Protein AF-A0A1M5I7L8-F1 (afdb_monomer)

Solvent-accessible surface area (backbone atoms only — not comparable to full-atom values): 16379 Å² total; per-residue (Å²): 142,83,85,84,86,87,84,86,88,85,85,89,81,86,86,79,92,72,77,83,74,77,82,72,80,80,75,79,79,76,80,83,78,83,59,79,32,44,84,83,71,79,85,61,96,48,80,89,34,32,67,76,68,81,85,65,82,40,83,74,26,47,65,65,76,80,72,78,76,73,78,80,78,82,56,80,33,44,82,85,72,80,87,63,92,49,84,88,32,34,63,76,69,82,86,64,85,41,82,77,23,48,56,74,78,80,75,78,79,72,79,81,76,74,45,63,69,45,76,48,78,42,52,46,89,76,30,59,68,60,66,29,38,37,38,37,84,39,71,81,50,23,53,67,48,65,73,46,30,50,77,46,39,32,40,30,28,72,78,51,101,88,43,69,48,77,44,63,45,67,36,68,46,75,95,76,48,38,25,36,41,72,50,79,37,66,79,7,41,39,32,43,40,29,26,26,80,85,60,86,39,67,66,71,44,77,80,83,70,67,48,35,41,36,39,37,36,33,35,48,66,50,73,62,57,80,60,50,61,64,59,50,51,51,49,39,46,72,74,71,38,53,91,86,40,65,77,70,43,39,91,81,60,77,86,124

Secondary structure (DSSP, 8-state):
--PPPP------------PPPPPPPPPPPPPPPPPTT-TTSS-S--GGG-TT-SS--STTTT----PPPPPPPPPTT-SSSSSS--GGG-TT-SS--STTTTSPPPPPPPP-----EEEEEEEGGGSEE-SSEEEEEEEEEEHHHHHHEEEEEEEEEEEETTEEEEEEESEEEGGGTEEEEEEE-TEEEEEEEEE-TTSS-S-----S---EEEEEEEEHHHHHTT--HHHHHHHHHHTT--TT-HHHHGGGT---

Nearest PDB structures (foldseek):
  4ofq-assembly2_B  TM=2.567E-01  e=1.197E+00  Streptococcus pyogenes MGAS6180
  5lbc-assembly1_A  TM=2.575E-01  e=1.348E+00  Homo sapiens
  5lbb-assembly1_A-3  TM=2.583E-01  e=3.493E+00  Homo sapiens
  5l9b-assembly1_A  TM=1.672E-01  e=2.303E+00  Homo sapiens
  3hr6-assembly1_A  TM=2.058E-01  e=4.991E+00  Corynebacterium diphtheriae

Foldseek 3Di:
DDDDDDDDDDDDDDDDDDDDDPDDDDDDPDDDDAALLPPVRPNDDDCVSCCVNPPDNHPVSNPPDDPPDPPDDQALLNPPRPNDDDPVSPCVNPPDNHPVSNDDDDPPDPPPLPLVKDKDKFFQVQWPDDFFKTKDAAQVPADVLVVFWDKWKKWWDDPDPVDIDIDTPQDDDLVLQKGWHWDADNRRIIMIGIAGPVRPGRRPGDDHDTTIMMIMIGGVVSVVCVCCVVVVVVVCVVVVQDPVPVVSCCVVPVPD

pLDDT: mean 76.86, std 17.29, range [37.19, 97.56]

Sequence (256 aa):
MRIHWTWFLGILLISCSGEDGALGPQGEPGENGYHCWDLNLNGINDQSEDVNEDGTWNGLDCLGQDGLNGANGINCWDLDGDWFNDEDEDINSDGQWNALDCQGKDGENGEDGNANVQKIVLDFDDAYYNENTALFLAPELYLEVMQTHVLIFTLENVQNVNYSTFLAVPGGLSEIDRKYDVLLFSDGGVHIIVSNFDGTNSNPGWTGTWEFLHVTLIKISALNDKNGLPAIKASLKKSGIDVHDFDALAPYFDDE

Mean predicted aligned error: 21.14 Å

Radius of gyration: 45.16 Å; Cα contacts (8 Å, |Δi|>4): 319; chains: 1; bounding box: 68×102×116 Å

Structure (mmCIF, N/CA/C/O backbone):
data_AF-A0A1M5I7L8-F1
#
_entry.id   AF-A0A1M5I7L8-F1
#
loop_
_atom_site.group_PDB
_atom_site.id
_atom_site.type_symbol
_atom_site.label_atom_id
_atom_site.label_alt_id
_atom_site.label_comp_id
_atom_site.label_asym_id
_atom_site.label_entity_id
_atom_site.label_seq_id
_atom_site.pdbx_PDB_ins_code
_atom_site.Cartn_x
_atom_site.Cartn_y
_atom_site.Cartn_z
_atom_site.occupancy
_atom_site.B_iso_or_equiv
_atom_site.auth_seq_id
_atom_site.auth_comp_id
_atom_site.auth_asym_id
_atom_site.auth_atom_id
_atom_site.pdbx_PDB_model_num
ATOM 1 N N . MET A 1 1 ? 35.275 74.023 27.009 1.00 41.91 1 MET A N 1
ATOM 2 C CA . MET A 1 1 ? 35.003 74.281 28.439 1.00 41.91 1 MET A CA 1
ATOM 3 C C . MET A 1 1 ? 34.226 75.588 28.546 1.00 41.91 1 MET A C 1
ATOM 5 O O . MET A 1 1 ? 34.808 76.650 28.370 1.00 41.91 1 MET A O 1
ATOM 9 N N . ARG A 1 2 ? 32.899 75.518 28.690 1.00 38.06 2 ARG A N 1
ATOM 10 C CA . ARG A 1 2 ? 32.019 76.674 28.920 1.00 38.06 2 ARG A CA 1
ATOM 11 C C . ARG A 1 2 ? 30.908 76.246 29.874 1.00 38.06 2 ARG A C 1
ATOM 13 O O . ARG A 1 2 ? 30.372 75.152 29.748 1.00 38.06 2 ARG A O 1
ATOM 20 N N . ILE A 1 3 ? 30.696 77.103 30.861 1.00 39.78 3 ILE A N 1
ATOM 21 C CA . ILE A 1 3 ? 30.055 76.875 32.155 1.00 39.78 3 ILE A CA 1
ATOM 22 C C . ILE A 1 3 ? 28.582 77.282 32.036 1.00 39.78 3 ILE A C 1
ATOM 24 O O . ILE A 1 3 ? 28.304 78.351 31.496 1.00 39.78 3 ILE A O 1
ATOM 28 N N . HIS A 1 4 ? 27.656 76.462 32.537 1.00 39.00 4 HIS A N 1
ATOM 29 C CA . HIS A 1 4 ? 26.250 76.839 32.701 1.00 39.00 4 HIS A CA 1
ATOM 30 C C . HIS A 1 4 ? 25.998 77.240 34.159 1.00 39.00 4 HIS A C 1
ATOM 32 O O . HIS A 1 4 ? 26.290 76.476 35.076 1.00 39.00 4 HIS A O 1
ATOM 38 N N . TRP A 1 5 ? 25.479 78.452 34.355 1.00 41.62 5 TRP A N 1
ATOM 39 C CA . TRP A 1 5 ? 24.991 78.960 35.636 1.00 41.62 5 TRP A CA 1
ATOM 40 C C . TRP A 1 5 ? 23.546 78.513 35.870 1.00 41.62 5 TRP A C 1
ATOM 42 O O . TRP A 1 5 ? 22.659 78.779 35.061 1.00 41.62 5 TRP A O 1
ATOM 52 N N . THR A 1 6 ? 23.327 77.855 37.002 1.00 43.44 6 THR A N 1
ATOM 53 C CA . THR A 1 6 ? 22.030 77.549 37.611 1.00 43.44 6 THR A CA 1
ATOM 54 C C . THR A 1 6 ? 21.478 78.749 38.376 1.00 43.44 6 THR A C 1
ATOM 56 O O . THR A 1 6 ? 22.202 79.363 39.156 1.00 43.44 6 THR A O 1
ATOM 59 N N . TRP A 1 7 ? 20.175 78.997 38.241 1.00 39.16 7 TRP A N 1
ATOM 60 C CA . TRP A 1 7 ? 19.370 79.736 39.215 1.00 39.16 7 TRP A CA 1
ATOM 61 C C . TRP A 1 7 ? 18.128 78.901 39.548 1.00 39.16 7 TRP A C 1
ATOM 63 O O . TRP A 1 7 ? 17.295 78.654 38.682 1.00 39.16 7 TRP A O 1
ATOM 73 N N . PHE A 1 8 ? 18.032 78.460 40.802 1.00 44.16 8 PHE A N 1
ATOM 74 C CA . PHE A 1 8 ? 16.823 77.925 41.433 1.00 44.16 8 PHE A CA 1
ATOM 75 C C . PHE A 1 8 ? 16.331 78.980 42.431 1.00 44.16 8 PHE A C 1
ATOM 77 O O . PHE A 1 8 ? 17.131 79.498 43.211 1.00 44.16 8 PHE A O 1
ATOM 84 N N . LEU A 1 9 ? 15.035 79.300 42.415 1.00 39.59 9 LEU A N 1
ATOM 85 C CA . LEU A 1 9 ? 14.402 80.200 43.381 1.00 39.59 9 LEU A CA 1
ATOM 86 C C . LEU A 1 9 ? 12.983 79.711 43.722 1.00 39.59 9 LEU A C 1
ATOM 88 O O . LEU A 1 9 ? 12.209 79.425 42.813 1.00 39.59 9 LEU A O 1
ATOM 92 N N . GLY A 1 10 ? 12.655 79.683 45.021 1.00 42.50 10 GLY A N 1
ATOM 93 C CA . GLY A 1 10 ? 11.295 79.531 45.572 1.00 42.50 10 GLY A CA 1
ATOM 94 C C . GLY A 1 10 ? 11.220 78.514 46.722 1.00 42.50 10 GLY A C 1
ATOM 95 O O . GLY A 1 10 ? 10.932 77.353 46.472 1.00 42.50 10 GLY A O 1
ATOM 96 N N . ILE A 1 11 ? 11.719 78.836 47.927 1.00 48.75 11 ILE A N 1
ATOM 97 C CA . ILE A 1 11 ? 10.981 79.380 49.105 1.00 48.75 11 ILE A CA 1
ATOM 98 C C . ILE A 1 11 ? 9.990 78.354 49.697 1.00 48.75 11 ILE A C 1
ATOM 100 O O . ILE A 1 11 ? 8.917 78.139 49.151 1.00 48.75 11 ILE A O 1
ATOM 104 N N . LEU A 1 12 ? 10.422 77.539 50.669 1.00 45.22 12 LEU A N 1
ATOM 105 C CA . LEU A 1 12 ? 10.328 77.698 52.142 1.00 45.22 12 LEU A CA 1
ATOM 106 C C . LEU A 1 12 ? 8.894 77.814 52.705 1.00 45.22 12 LEU A C 1
ATOM 108 O O . LEU A 1 12 ? 8.316 78.897 52.750 1.00 45.22 12 LEU A O 1
ATOM 112 N N . LEU A 1 13 ? 8.383 76.693 53.228 1.00 44.28 13 LEU A N 1
ATOM 113 C CA . LEU A 1 13 ? 7.247 76.627 54.150 1.00 44.28 13 LEU A CA 1
ATOM 114 C C . LEU A 1 13 ? 7.768 76.321 55.560 1.00 44.28 13 LEU A C 1
ATOM 116 O O . LEU A 1 13 ? 8.606 75.442 55.754 1.00 44.28 13 LEU A O 1
ATOM 120 N N . ILE A 1 14 ? 7.304 77.119 56.517 1.00 56.94 14 ILE A N 1
ATOM 121 C CA . ILE A 1 14 ? 7.747 77.158 57.910 1.00 56.94 14 ILE A CA 1
ATOM 122 C C . ILE A 1 14 ? 7.215 75.947 58.684 1.00 56.94 14 ILE A C 1
ATOM 124 O O . ILE A 1 14 ? 6.042 75.593 58.597 1.00 56.94 14 ILE A O 1
ATOM 128 N N . SER A 1 15 ? 8.131 75.353 59.448 1.00 41.00 15 SER A N 1
ATOM 129 C CA . SER A 1 15 ? 7.952 74.222 60.353 1.00 41.00 15 SER A CA 1
ATOM 130 C C . SER A 1 15 ? 7.058 74.584 61.544 1.00 41.00 15 SER A C 1
ATOM 132 O O . SER A 1 15 ? 7.355 75.530 62.275 1.00 41.00 15 SER A O 1
ATOM 134 N N . CYS A 1 16 ? 5.990 73.809 61.746 1.00 47.38 16 CYS A N 1
ATOM 135 C CA . CYS A 1 16 ? 5.274 73.716 63.014 1.00 47.38 16 CYS A CA 1
ATOM 136 C C . 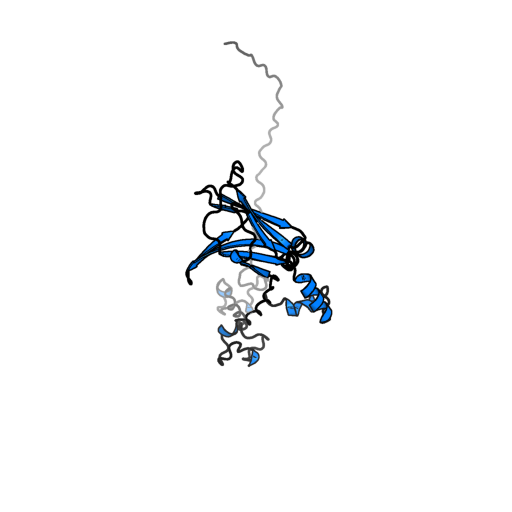CYS A 1 16 ? 5.734 72.419 63.691 1.00 47.38 16 CYS A C 1
ATOM 138 O O . CYS A 1 16 ? 5.529 71.331 63.160 1.00 47.38 16 CYS A O 1
ATOM 140 N N . SER A 1 17 ? 6.397 72.555 64.834 1.00 53.81 17 SER A N 1
ATOM 141 C CA . SER A 1 17 ? 6.838 71.470 65.710 1.00 53.81 17 SER A CA 1
ATOM 142 C C . SER A 1 17 ? 5.652 70.637 66.206 1.00 53.81 17 SER A C 1
ATOM 144 O O . SER A 1 17 ? 4.799 71.164 66.920 1.00 53.81 17 SER A O 1
ATOM 146 N N . GLY A 1 18 ? 5.622 69.351 65.861 1.00 49.25 18 GLY A N 1
ATOM 147 C CA . GLY A 1 18 ? 4.829 68.337 66.551 1.00 49.25 18 GLY A CA 1
ATOM 148 C C . GLY A 1 18 ? 5.787 67.379 67.245 1.00 49.25 18 GLY A C 1
ATOM 149 O O . GLY A 1 18 ? 6.642 66.797 66.585 1.00 49.25 18 GLY A O 1
ATOM 150 N N . GLU A 1 19 ? 5.695 67.283 68.566 1.00 54.81 19 GLU A N 1
ATOM 151 C CA . GLU A 1 19 ? 6.341 66.226 69.346 1.00 54.81 19 GLU A CA 1
ATOM 152 C C . GLU A 1 19 ? 5.854 64.862 68.824 1.00 54.81 19 GLU A C 1
ATOM 154 O O . GLU A 1 19 ? 4.677 64.735 68.469 1.00 54.81 19 GLU A O 1
ATOM 159 N N . ASP A 1 20 ? 6.735 63.858 68.740 1.00 59.66 20 ASP A N 1
ATOM 160 C CA . ASP A 1 20 ? 6.325 62.500 68.375 1.00 59.66 20 ASP A CA 1
ATOM 161 C C . ASP A 1 20 ? 5.199 62.057 69.323 1.00 59.66 20 ASP A C 1
ATOM 163 O O . ASP A 1 20 ? 5.335 62.128 70.548 1.00 59.66 20 ASP A O 1
ATOM 167 N N . GLY A 1 21 ? 4.057 61.656 68.756 1.00 57.22 21 GLY A N 1
ATOM 168 C CA . GLY A 1 21 ? 2.903 61.218 69.536 1.00 57.22 21 GLY A CA 1
ATOM 169 C C . GLY A 1 21 ? 3.291 60.087 70.490 1.00 57.22 21 GLY A C 1
ATOM 170 O O . GLY A 1 21 ? 4.068 59.204 70.125 1.00 57.22 21 GLY A O 1
ATOM 171 N N . ALA A 1 22 ? 2.759 60.118 71.715 1.00 63.06 22 ALA A N 1
ATOM 172 C CA . ALA A 1 22 ? 3.010 59.081 72.710 1.00 63.06 22 ALA A CA 1
ATOM 173 C C . ALA A 1 22 ? 2.763 57.680 72.121 1.00 63.06 22 ALA A C 1
ATOM 175 O O . ALA A 1 22 ? 1.788 57.470 71.393 1.00 63.06 22 ALA A O 1
ATOM 176 N N . LEU A 1 23 ? 3.643 56.727 72.448 1.00 57.09 23 LEU A N 1
ATOM 177 C CA . LEU A 1 23 ? 3.469 55.320 72.091 1.00 57.09 23 LEU A CA 1
ATOM 178 C C . LEU A 1 23 ? 2.069 54.870 72.546 1.00 57.09 23 LEU A C 1
ATOM 180 O O . LEU A 1 23 ? 1.693 55.107 73.696 1.00 57.09 23 LEU A O 1
ATOM 184 N N . GLY A 1 24 ? 1.291 54.266 71.642 1.00 64.44 24 GLY A N 1
ATOM 185 C CA . GLY A 1 24 ? -0.049 53.774 71.969 1.00 64.44 24 GLY A CA 1
ATOM 186 C C . GLY A 1 24 ? -0.017 52.771 73.133 1.00 64.44 24 GLY A C 1
ATOM 187 O O . GLY A 1 24 ? 1.025 52.152 73.371 1.00 64.44 24 GLY A O 1
ATOM 188 N N . PRO A 1 25 ? -1.129 52.602 73.874 1.00 65.12 25 PRO A N 1
ATOM 189 C CA . PRO A 1 25 ? -1.196 51.604 74.935 1.00 65.12 25 PRO A CA 1
ATOM 190 C C . PRO A 1 25 ? -0.853 50.218 74.376 1.00 65.12 25 PRO A C 1
ATOM 192 O O . PRO A 1 25 ? -1.219 49.882 73.248 1.00 65.12 25 PRO A O 1
ATOM 195 N N . GLN A 1 26 ? -0.134 49.422 75.169 1.00 66.19 26 GLN A N 1
ATOM 196 C CA . GLN A 1 26 ? 0.098 48.014 74.866 1.00 66.19 26 GLN A CA 1
ATOM 197 C C . GLN A 1 26 ? -1.258 47.320 74.670 1.00 66.19 26 GLN A C 1
ATOM 199 O O . GLN A 1 26 ? -2.174 47.547 75.459 1.00 66.19 26 GLN A O 1
ATOM 204 N N . GLY A 1 27 ? -1.392 46.520 73.606 1.00 58.59 27 GLY A N 1
ATOM 205 C CA . GLY A 1 27 ? -2.619 45.766 73.347 1.00 58.59 27 GLY A CA 1
ATOM 206 C C . GLY A 1 27 ? -2.963 44.831 74.509 1.00 58.59 27 GLY A C 1
ATOM 207 O O . GLY A 1 27 ? -2.064 44.379 75.221 1.00 58.59 27 GLY A O 1
ATOM 208 N N . GLU A 1 28 ? -4.257 44.557 74.689 1.00 60.81 28 GLU A N 1
ATOM 209 C CA . GLU A 1 28 ? -4.738 43.584 75.675 1.00 60.81 28 GLU A CA 1
ATOM 210 C C . GLU A 1 28 ? -4.001 42.239 75.498 1.00 60.81 28 GLU A C 1
ATOM 212 O O . GLU A 1 28 ? -3.752 41.828 74.356 1.00 60.81 28 GLU A O 1
ATOM 217 N N . PRO A 1 29 ? -3.621 41.547 76.590 1.00 60.31 29 PRO A N 1
ATOM 218 C CA . PRO A 1 29 ? -3.116 40.181 76.504 1.00 60.31 29 PRO A CA 1
ATOM 219 C C . PRO A 1 29 ? -4.095 39.303 75.712 1.00 60.31 29 PRO A C 1
ATOM 221 O O . PRO A 1 29 ? -5.306 39.426 75.880 1.00 60.31 29 PRO A O 1
ATOM 224 N N . GLY A 1 30 ? -3.579 38.424 74.847 1.00 52.31 30 GLY A N 1
ATOM 225 C CA . GLY A 1 30 ? -4.425 37.459 74.139 1.00 52.31 30 GLY A CA 1
ATOM 226 C C . GLY A 1 30 ? -5.189 36.566 75.122 1.00 52.31 30 GLY A C 1
ATOM 227 O O . GLY A 1 30 ? -4.686 36.287 76.212 1.00 52.31 30 GLY A O 1
ATOM 228 N N . GLU A 1 31 ? -6.394 36.130 74.747 1.00 60.59 31 GLU A N 1
ATOM 229 C CA . GLU A 1 31 ? -7.162 35.172 75.550 1.00 60.59 31 GLU A CA 1
ATOM 230 C C . GLU A 1 31 ? -6.338 33.895 75.794 1.00 60.59 31 GLU A C 1
ATOM 232 O O . GLU A 1 31 ? -5.581 33.453 74.923 1.00 60.59 31 GLU A O 1
ATOM 237 N N . ASN A 1 32 ? -6.451 33.320 76.997 1.00 63.03 32 ASN A N 1
ATOM 238 C CA . ASN A 1 32 ? -5.783 32.062 77.332 1.00 63.03 32 ASN A CA 1
ATOM 239 C C . ASN A 1 32 ? -6.213 30.982 76.325 1.00 63.03 32 ASN A C 1
ATOM 241 O O . ASN A 1 32 ? -7.404 30.804 76.086 1.00 63.03 32 ASN A O 1
ATOM 245 N N . GLY A 1 33 ? -5.252 30.272 75.729 1.00 61.06 33 GLY A N 1
ATOM 246 C CA . GLY A 1 33 ? -5.557 29.169 74.817 1.00 61.06 33 GLY A CA 1
ATOM 247 C C . GLY A 1 33 ? -6.289 28.029 75.531 1.00 61.06 33 GLY A C 1
ATOM 248 O O . GLY A 1 33 ? -6.029 27.772 76.705 1.00 61.06 33 GLY A O 1
ATOM 249 N N . TYR A 1 34 ? -7.184 27.346 74.815 1.00 73.88 34 TYR A N 1
ATOM 250 C CA . TYR A 1 34 ? -7.882 26.162 75.319 1.00 73.88 34 TYR A CA 1
ATOM 251 C C . TYR A 1 34 ? -6.897 25.019 75.594 1.00 73.88 34 TYR A C 1
ATOM 253 O O . TYR A 1 34 ? -5.921 24.828 74.858 1.00 73.88 34 TYR A O 1
ATOM 261 N N . HIS A 1 35 ? -7.144 24.261 76.660 1.00 78.19 35 HIS A N 1
ATOM 262 C CA . HIS A 1 35 ? -6.360 23.074 76.975 1.00 78.19 35 HIS A CA 1
ATOM 263 C C . HIS A 1 35 ? -6.744 21.925 76.032 1.00 78.19 35 HIS A C 1
ATOM 265 O O . HIS A 1 35 ? -7.905 21.778 75.677 1.00 78.19 35 HIS A O 1
ATOM 271 N N . CYS A 1 36 ? -5.786 21.094 75.610 1.00 76.44 36 CYS A N 1
ATOM 272 C CA . CYS A 1 36 ? -6.060 20.037 74.625 1.00 76.44 36 CYS A CA 1
ATOM 273 C C . CYS A 1 36 ? -6.957 18.899 75.142 1.00 76.44 36 CYS A C 1
ATOM 275 O O . CYS A 1 36 ? -7.486 18.143 74.334 1.00 76.44 36 CYS A O 1
ATOM 277 N N . TRP A 1 37 ? -7.115 18.786 76.460 1.00 80.50 37 TRP A N 1
ATOM 278 C CA . TRP A 1 37 ? -8.008 17.831 77.108 1.00 80.50 37 TRP A CA 1
ATOM 279 C C . TRP A 1 37 ? -9.452 18.343 77.205 1.00 80.50 37 TRP A C 1
ATOM 281 O O . TRP A 1 37 ? -10.356 17.544 77.406 1.00 80.50 37 TRP A O 1
ATOM 291 N N . ASP A 1 38 ? -9.680 19.650 77.032 1.00 80.69 38 ASP A N 1
ATOM 292 C CA . ASP A 1 38 ? -10.998 20.291 77.131 1.00 80.69 38 ASP A CA 1
ATOM 293 C C . ASP A 1 38 ? -11.776 20.062 75.826 1.00 80.69 38 ASP A C 1
ATOM 295 O O . ASP A 1 38 ? -11.849 20.922 74.941 1.00 80.69 38 ASP A O 1
ATOM 299 N N . LEU A 1 39 ? -12.287 18.841 75.661 1.00 75.81 39 LEU A N 1
ATOM 300 C CA . LEU A 1 39 ? -12.925 18.374 74.427 1.00 75.81 39 LEU A CA 1
ATOM 301 C C . LEU A 1 39 ? -14.225 19.123 74.129 1.00 75.81 39 LEU A C 1
ATOM 303 O O . LEU A 1 39 ? -14.644 19.198 72.970 1.00 75.81 39 LEU A O 1
ATOM 307 N N . ASN A 1 40 ? -14.870 19.661 75.163 1.00 79.69 40 AS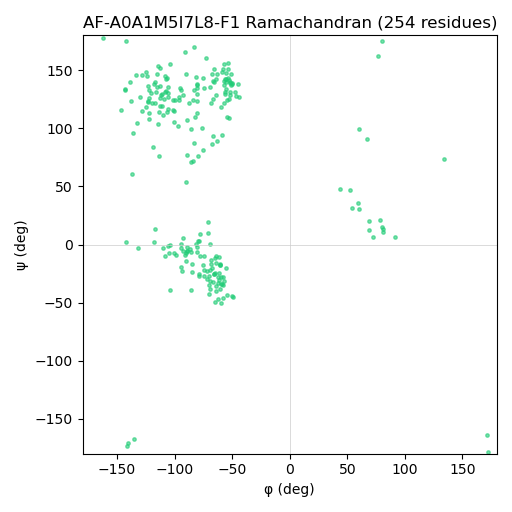N A N 1
ATOM 308 C CA . ASN A 1 40 ? -16.130 20.383 75.043 1.00 79.69 40 ASN A CA 1
ATOM 309 C C . ASN A 1 40 ? -15.991 21.919 75.156 1.00 79.69 40 ASN A C 1
ATOM 311 O O . ASN A 1 40 ? -16.979 22.633 74.958 1.00 79.69 40 ASN A O 1
ATOM 315 N N . LEU A 1 41 ? -14.764 22.418 75.348 1.00 80.94 41 LEU A N 1
ATOM 316 C CA . LEU A 1 41 ? -14.369 23.832 75.377 1.00 80.94 41 LEU A CA 1
ATOM 317 C C . LEU A 1 41 ? -15.061 24.652 76.478 1.00 80.94 41 LEU A C 1
ATOM 319 O O . LEU A 1 41 ? -15.317 25.849 76.298 1.00 80.94 41 LEU A O 1
ATOM 323 N N . ASN A 1 42 ? -15.398 24.028 77.608 1.00 84.38 42 ASN A N 1
ATOM 324 C CA . ASN A 1 42 ? -16.034 24.713 78.736 1.00 84.38 42 ASN A CA 1
ATOM 325 C C . ASN A 1 42 ? -15.026 25.269 79.758 1.00 84.38 42 ASN A C 1
ATO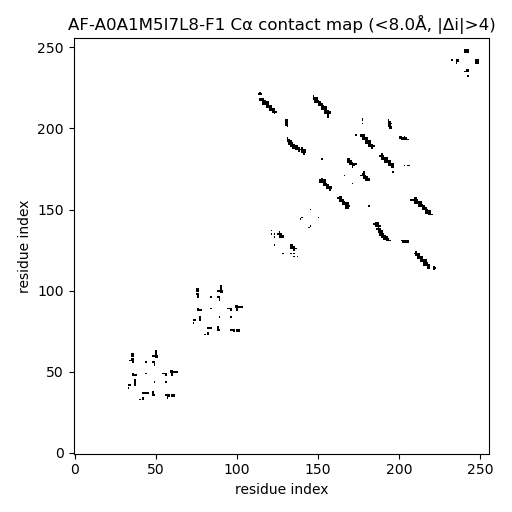M 327 O O . ASN A 1 42 ? -15.425 26.033 80.643 1.00 84.38 42 ASN A O 1
ATOM 331 N N . GLY A 1 43 ? -13.740 24.925 79.634 1.00 83.00 43 GLY A N 1
ATOM 332 C CA . GLY A 1 43 ? -12.665 25.346 80.528 1.00 83.00 43 GLY A CA 1
ATOM 333 C C . GLY A 1 43 ? -12.731 24.744 81.935 1.00 83.00 43 GLY A C 1
ATOM 334 O O . GLY A 1 43 ? -12.169 25.327 82.867 1.00 83.00 43 GLY A O 1
ATOM 335 N N . ILE A 1 44 ? -13.440 23.630 82.123 1.00 86.00 44 ILE A N 1
ATOM 336 C CA . ILE A 1 44 ? -13.646 22.938 83.399 1.00 86.00 44 ILE A CA 1
ATOM 337 C C . ILE A 1 44 ? -13.047 21.540 83.303 1.00 86.00 44 ILE A C 1
ATOM 339 O O . ILE A 1 44 ? -13.244 20.835 82.331 1.00 86.00 44 ILE A O 1
ATOM 343 N N . ASN A 1 45 ? -12.366 21.117 84.364 1.00 86.75 45 ASN A N 1
ATOM 344 C CA . ASN A 1 45 ? -11.861 19.757 84.507 1.00 86.75 45 ASN A CA 1
ATOM 345 C C . ASN A 1 45 ? -13.021 18.751 84.664 1.00 86.75 45 ASN A C 1
ATOM 347 O O . ASN A 1 45 ? -13.426 18.435 85.790 1.00 86.75 45 ASN A O 1
ATOM 351 N N . ASP A 1 46 ? -13.572 18.270 83.551 1.00 84.56 46 ASP A N 1
ATOM 352 C CA . ASP A 1 46 ? -14.646 17.279 83.540 1.00 84.56 46 ASP A CA 1
ATOM 353 C C . ASP A 1 46 ? -14.099 15.863 83.738 1.00 84.56 46 ASP A C 1
ATOM 355 O O . ASP A 1 46 ? -13.120 15.456 83.123 1.00 84.56 46 ASP A O 1
ATOM 359 N N . GLN A 1 47 ? -14.761 15.046 84.560 1.00 85.31 47 GLN A N 1
ATOM 360 C CA . GLN A 1 47 ? -14.274 13.691 84.858 1.00 85.31 47 GLN A CA 1
ATOM 361 C C . GLN A 1 47 ? -14.184 12.776 83.625 1.00 85.31 47 GLN A C 1
ATOM 363 O O . GLN A 1 47 ? -13.392 11.843 83.614 1.00 85.31 47 GLN A O 1
ATOM 368 N N . SER A 1 48 ? -14.967 13.043 82.579 1.00 83.06 48 SER A N 1
ATOM 369 C CA . SER A 1 48 ? -14.875 12.325 81.302 1.00 83.06 48 SER A CA 1
ATOM 370 C C . SER A 1 48 ? -13.661 12.711 80.451 1.00 83.06 48 SER A C 1
ATOM 372 O O . SER A 1 48 ? -13.424 12.073 79.431 1.00 83.06 48 SER A O 1
ATOM 374 N N . GLU A 1 49 ? -12.938 13.762 80.834 1.00 85.31 49 GLU A N 1
ATOM 375 C CA . GLU A 1 49 ? -11.793 14.325 80.107 1.00 85.31 49 GLU A CA 1
ATOM 376 C C . GLU A 1 49 ? -10.445 13.991 80.773 1.00 85.31 49 GLU A C 1
ATOM 378 O O . GLU A 1 49 ? -9.403 14.346 80.239 1.00 85.31 49 GLU A O 1
ATOM 383 N N . ASP A 1 50 ? -10.460 13.278 81.905 1.00 83.62 50 ASP A N 1
ATOM 384 C CA . ASP A 1 50 ? -9.293 12.648 82.548 1.00 83.62 50 ASP A CA 1
ATOM 385 C C . ASP A 1 50 ? -9.078 11.260 81.922 1.00 83.62 50 ASP A C 1
ATOM 387 O O . ASP A 1 50 ? -9.430 10.226 82.493 1.00 83.62 50 ASP A O 1
ATOM 391 N N . VAL A 1 51 ? -8.625 11.243 80.665 1.00 81.44 51 VAL A N 1
ATOM 392 C CA . VAL A 1 51 ? -8.596 10.039 79.813 1.00 81.44 51 VAL A CA 1
ATOM 393 C C . VAL A 1 51 ? -7.716 8.939 80.406 1.00 81.44 51 VAL A C 1
ATOM 395 O O . VAL A 1 51 ? -7.980 7.755 80.184 1.00 81.44 51 VAL A O 1
ATOM 398 N N . ASN A 1 52 ? -6.670 9.305 81.147 1.00 80.62 52 ASN A N 1
ATOM 399 C CA . ASN A 1 52 ? -5.769 8.339 81.773 1.00 80.62 52 ASN A CA 1
ATOM 400 C C . ASN A 1 52 ? -6.141 7.997 83.236 1.00 80.62 52 ASN A C 1
ATOM 402 O O . ASN A 1 52 ? -5.462 7.163 83.843 1.00 80.62 52 ASN A O 1
ATOM 406 N N . GLU A 1 53 ? -7.217 8.597 83.760 1.00 84.94 53 GLU A N 1
ATOM 407 C CA . GLU A 1 53 ? -7.760 8.436 85.115 1.00 84.94 53 GLU A CA 1
ATOM 408 C C . GLU A 1 53 ? -6.738 8.691 86.245 1.00 84.94 53 GLU A C 1
ATOM 410 O O . GLU A 1 53 ? -6.804 8.070 87.316 1.00 84.94 53 GLU A O 1
ATOM 415 N N . ASP A 1 54 ? -5.767 9.586 86.033 1.00 85.56 54 ASP A N 1
ATOM 416 C CA . ASP A 1 54 ? -4.730 9.908 87.024 1.00 85.56 54 ASP A CA 1
ATOM 417 C C . ASP A 1 54 ? -5.122 11.053 87.978 1.00 85.56 54 ASP A C 1
ATOM 419 O O . ASP A 1 54 ? -4.428 11.315 88.973 1.00 85.56 54 ASP A O 1
ATOM 423 N N . GLY A 1 55 ? -6.273 11.686 87.731 1.00 86.50 55 GLY A N 1
ATOM 424 C CA . GLY A 1 55 ? -6.802 12.803 88.504 1.00 86.50 55 GLY A CA 1
ATOM 425 C C . GLY A 1 55 ? -6.185 14.153 88.139 1.00 86.50 55 GLY A C 1
ATOM 426 O O . GLY A 1 55 ? -6.347 15.113 88.906 1.00 86.50 55 GLY A O 1
ATOM 427 N N . THR A 1 56 ? -5.457 14.251 87.021 1.00 87.69 56 THR A N 1
ATOM 428 C CA . THR A 1 56 ? -4.772 15.467 86.570 1.00 87.69 56 THR A CA 1
ATOM 429 C C . THR A 1 56 ? -4.932 15.749 85.072 1.00 87.69 56 THR A C 1
ATOM 431 O O . THR A 1 56 ? -4.095 15.371 84.273 1.00 87.69 56 THR A O 1
ATOM 434 N N . TRP A 1 57 ? -5.897 16.601 84.719 1.00 86.62 57 TRP A N 1
ATOM 435 C CA . TRP A 1 57 ? -6.123 17.129 83.366 1.00 86.62 57 TRP A CA 1
ATOM 436 C C . TRP A 1 57 ? -4.924 17.898 82.797 1.00 86.62 57 TRP A C 1
ATOM 438 O O . TRP A 1 57 ? -4.724 19.098 83.042 1.00 86.62 57 TRP A O 1
ATOM 448 N N . ASN A 1 58 ? -4.087 17.196 82.048 1.00 82.75 58 ASN A N 1
ATOM 449 C CA . ASN A 1 58 ? -2.846 17.696 81.489 1.00 82.75 58 ASN A CA 1
ATOM 450 C C . ASN A 1 58 ? -2.636 17.174 80.055 1.00 82.75 58 ASN A C 1
ATOM 452 O O . ASN A 1 58 ? -3.535 16.637 79.419 1.00 82.75 58 ASN A O 1
ATOM 456 N N . GLY A 1 59 ? -1.450 17.398 79.483 1.00 75.69 59 GLY A N 1
ATOM 457 C CA . GLY A 1 59 ? -1.161 16.981 78.107 1.00 75.69 59 GLY A CA 1
ATOM 458 C C . GLY A 1 59 ? -1.265 15.467 77.857 1.00 75.69 59 GLY A C 1
ATOM 459 O O . GLY A 1 59 ? -1.329 15.060 76.700 1.00 75.69 59 GLY A O 1
ATOM 460 N N . LEU A 1 60 ? -1.268 14.643 78.908 1.00 76.69 60 LEU A N 1
ATOM 461 C CA . LEU A 1 60 ? -1.416 13.189 78.832 1.00 76.69 60 LEU A CA 1
ATOM 462 C C . LEU A 1 60 ? -2.854 12.757 78.522 1.00 76.69 60 LEU A C 1
ATOM 464 O O . LEU A 1 60 ? -3.030 11.729 77.874 1.00 76.69 60 LEU A O 1
ATOM 468 N N . ASP A 1 61 ? -3.850 13.565 78.885 1.00 77.00 61 ASP A N 1
ATOM 469 C CA . ASP A 1 61 ? -5.265 13.312 78.574 1.00 77.00 61 ASP A CA 1
ATOM 470 C C . ASP A 1 61 ? -5.627 13.654 77.127 1.00 77.00 61 ASP A C 1
ATOM 472 O O . ASP A 1 61 ? -6.688 13.303 76.621 1.00 77.00 61 ASP A O 1
ATOM 476 N N . CYS A 1 62 ? -4.708 14.310 76.420 1.00 75.94 62 CYS A N 1
ATOM 477 C CA . CYS A 1 62 ? -4.861 14.665 75.013 1.00 75.94 62 CYS A CA 1
ATOM 478 C C . CYS A 1 62 ? -4.556 13.491 74.068 1.00 75.94 62 CYS A C 1
ATOM 480 O O . CYS A 1 62 ? -4.670 13.626 72.847 1.00 75.94 62 CYS A O 1
ATOM 482 N N . LEU A 1 63 ? -4.161 12.335 74.614 1.00 67.75 63 LEU A N 1
ATOM 483 C CA . LEU A 1 63 ? -4.066 11.078 73.882 1.00 67.75 63 LEU A CA 1
ATOM 484 C C . LEU A 1 63 ? -5.483 10.529 73.676 1.00 67.75 63 LEU A C 1
ATOM 486 O O . LEU A 1 63 ? -5.954 9.670 74.417 1.00 67.75 63 LEU A O 1
ATOM 490 N N . GLY A 1 64 ? -6.175 11.059 72.665 1.00 57.75 64 GLY A N 1
ATOM 491 C CA . GLY A 1 64 ? -7.423 10.477 72.179 1.00 57.75 64 GLY A CA 1
ATOM 492 C C . GLY A 1 64 ? 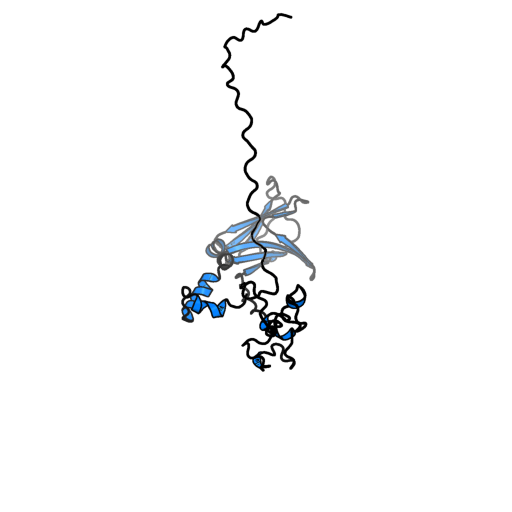-7.231 8.999 71.830 1.00 57.75 64 GLY A C 1
ATOM 493 O O . GLY A 1 64 ? -6.131 8.585 71.461 1.00 57.75 64 GLY A O 1
ATOM 494 N N . GLN A 1 65 ? -8.298 8.205 71.958 1.00 55.53 65 GLN A N 1
ATOM 495 C CA . GLN A 1 65 ? -8.317 6.827 71.462 1.00 55.53 65 GLN A CA 1
ATOM 496 C C . GLN A 1 65 ? -7.710 6.770 70.055 1.00 55.53 65 GLN A C 1
ATOM 498 O O . GLN A 1 65 ? -8.000 7.649 69.236 1.00 55.53 65 GLN A O 1
ATOM 503 N N . ASP A 1 66 ? -6.893 5.746 69.776 1.00 56.41 66 ASP A N 1
ATOM 504 C CA . ASP A 1 66 ? -6.464 5.443 68.411 1.00 56.41 66 ASP A CA 1
ATOM 505 C C . ASP A 1 66 ? -7.690 5.552 67.496 1.00 56.41 66 ASP A C 1
ATOM 507 O O . ASP A 1 66 ? -8.746 4.979 67.793 1.00 56.41 66 ASP A O 1
ATOM 511 N N . GLY A 1 67 ? -7.584 6.340 66.421 1.00 53.75 67 GLY A N 1
ATOM 512 C CA . GLY A 1 67 ? -8.660 6.424 65.441 1.00 53.75 67 GLY A CA 1
ATOM 513 C C . GLY A 1 67 ? -9.049 5.008 65.025 1.00 53.75 67 GLY A C 1
ATOM 514 O O . GLY A 1 67 ? -8.169 4.164 64.848 1.00 53.75 67 GLY A O 1
ATOM 515 N N . LEU A 1 68 ? -10.353 4.730 64.912 1.00 48.56 68 LEU A N 1
ATOM 516 C CA . LEU A 1 68 ? -10.816 3.437 64.412 1.00 48.56 68 LEU A CA 1
ATOM 517 C C . LEU A 1 68 ? -10.022 3.105 63.145 1.00 48.56 68 LEU A C 1
ATOM 519 O O . LEU A 1 68 ? -9.942 3.943 62.241 1.00 48.56 68 LEU A O 1
ATOM 523 N N . ASN A 1 69 ? -9.427 1.907 63.092 1.00 58.81 69 ASN A N 1
ATOM 524 C CA . ASN A 1 69 ? -8.852 1.405 61.850 1.00 58.81 69 ASN A CA 1
ATOM 525 C C . ASN A 1 69 ? -9.893 1.622 60.747 1.00 58.81 69 ASN A C 1
ATOM 527 O O . ASN A 1 69 ? -11.071 1.302 60.943 1.00 58.81 69 ASN A O 1
ATOM 531 N N . GLY A 1 70 ? -9.471 2.201 59.620 1.00 55.28 70 GLY A N 1
ATOM 532 C CA . GLY A 1 70 ? -10.344 2.316 58.458 1.00 55.28 70 GLY A CA 1
ATOM 533 C C . GLY A 1 70 ? -10.938 0.947 58.134 1.00 55.28 70 GLY A C 1
ATOM 534 O O . GLY A 1 70 ? -10.296 -0.078 58.380 1.00 55.28 70 GLY A O 1
ATOM 535 N N . ALA A 1 71 ? -12.171 0.923 57.624 1.00 63.31 71 ALA A N 1
ATOM 536 C CA . ALA A 1 71 ? -12.741 -0.318 57.119 1.00 63.31 71 ALA A CA 1
ATOM 537 C C . ALA A 1 71 ? -11.739 -0.965 56.148 1.00 63.31 71 ALA A C 1
ATOM 539 O O . ALA A 1 71 ? -11.095 -0.258 55.366 1.00 63.31 71 ALA A O 1
ATOM 540 N N . ASN A 1 72 ? -11.581 -2.289 56.228 1.00 66.69 72 ASN A N 1
ATOM 541 C CA . ASN A 1 72 ? -10.815 -3.016 55.221 1.00 66.69 72 ASN A CA 1
ATOM 542 C C . ASN A 1 72 ? -11.372 -2.647 53.835 1.00 66.69 72 ASN A C 1
ATOM 544 O O . ASN A 1 72 ? -12.581 -2.464 53.689 1.00 66.69 72 ASN A O 1
ATOM 548 N N . GLY A 1 73 ? -10.495 -2.491 52.843 1.00 66.50 73 GLY A N 1
ATOM 549 C CA . GLY A 1 73 ? -10.935 -2.328 51.459 1.00 66.50 73 GLY A CA 1
ATOM 550 C C . GLY A 1 73 ? -11.618 -3.602 50.962 1.00 66.50 73 GLY A C 1
ATOM 551 O O . GLY A 1 73 ? -11.298 -4.691 51.439 1.00 66.50 73 GLY A O 1
ATOM 552 N N . ILE A 1 74 ? -12.551 -3.450 50.026 1.00 80.06 74 ILE A N 1
ATOM 553 C CA . ILE A 1 74 ? -13.141 -4.566 49.280 1.00 80.06 74 ILE A CA 1
ATOM 554 C C . ILE A 1 74 ? -12.044 -5.174 48.391 1.00 80.06 74 ILE A C 1
ATOM 556 O O . ILE A 1 74 ? -11.178 -4.448 47.885 1.00 80.06 74 ILE A O 1
ATOM 560 N N . ASN A 1 75 ? -12.019 -6.502 48.265 1.00 83.88 75 ASN A N 1
ATOM 561 C CA . ASN A 1 75 ? -11.050 -7.168 47.395 1.00 83.88 75 ASN A CA 1
ATOM 562 C C . ASN A 1 75 ? -11.363 -6.839 45.930 1.00 83.88 75 ASN A C 1
ATOM 564 O O . ASN A 1 75 ? -12.515 -6.706 45.561 1.00 83.88 75 ASN A O 1
ATOM 568 N N . CYS A 1 76 ? -10.357 -6.728 45.063 1.00 82.44 76 CYS A N 1
ATOM 569 C CA . CYS A 1 76 ? -10.602 -6.336 43.668 1.00 82.44 76 CYS A CA 1
ATOM 570 C C . CYS A 1 76 ? -11.361 -7.377 42.827 1.00 82.44 76 CYS A C 1
ATOM 572 O O . CYS A 1 76 ? -11.804 -7.049 41.733 1.00 82.44 76 CYS A O 1
ATOM 574 N N . TRP A 1 77 ? -11.483 -8.605 43.327 1.00 84.94 77 TRP A N 1
ATOM 575 C CA . TRP A 1 77 ? -12.290 -9.664 42.732 1.00 84.94 77 TRP A CA 1
ATOM 576 C C . TRP A 1 77 ? -13.736 -9.675 43.248 1.00 84.94 77 TRP A C 1
ATOM 578 O O . TRP A 1 77 ? -14.559 -10.333 42.634 1.00 84.94 77 TRP A O 1
ATOM 588 N N . ASP A 1 78 ? -14.033 -8.966 44.346 1.00 86.19 78 ASP A N 1
ATOM 589 C CA . ASP A 1 78 ? -15.364 -8.883 44.969 1.00 86.19 78 ASP A CA 1
ATOM 590 C C . ASP A 1 78 ? -16.167 -7.814 44.212 1.00 86.19 78 ASP A C 1
ATOM 592 O O . ASP A 1 78 ? -16.066 -6.609 44.484 1.00 86.19 78 ASP A O 1
ATOM 596 N N . LEU A 1 79 ? -16.831 -8.254 43.143 1.00 80.50 79 LEU A N 1
ATOM 597 C CA . LEU A 1 79 ? -17.421 -7.381 42.127 1.00 80.50 79 LEU A CA 1
ATOM 598 C C . LEU A 1 79 ? -18.750 -6.784 42.588 1.00 80.50 79 LEU A C 1
ATOM 600 O O . LEU A 1 79 ? -19.126 -5.703 42.123 1.00 80.50 79 LEU A O 1
ATOM 604 N N . ASP A 1 80 ? -19.463 -7.461 43.484 1.00 83.00 80 ASP A N 1
ATOM 605 C CA . ASP A 1 80 ? -20.758 -7.014 43.996 1.00 83.00 80 ASP A CA 1
ATOM 606 C C . ASP A 1 80 ? -20.699 -6.441 45.428 1.00 83.00 80 ASP A C 1
ATOM 608 O O . ASP A 1 80 ? -21.651 -5.790 45.881 1.00 83.00 80 ASP A O 1
ATOM 612 N N . GLY A 1 81 ? -19.545 -6.557 46.092 1.00 85.75 81 GLY A N 1
ATOM 613 C CA . GLY A 1 81 ? -19.248 -5.965 47.391 1.00 85.75 81 GLY A CA 1
ATOM 614 C C . GLY A 1 81 ? -19.858 -6.723 48.567 1.00 85.75 81 GLY A C 1
ATOM 615 O O . GLY A 1 81 ? -20.077 -6.111 49.627 1.00 85.75 81 GLY A O 1
ATOM 616 N N . ASP A 1 82 ? -20.194 -8.002 48.396 1.00 87.69 82 ASP A N 1
ATOM 617 C CA . ASP A 1 82 ? -20.879 -8.816 49.398 1.00 87.69 82 ASP A CA 1
ATOM 618 C C . ASP A 1 82 ? -19.936 -9.574 50.357 1.00 87.69 82 ASP A C 1
ATOM 620 O O . ASP A 1 82 ? -20.388 -10.061 51.403 1.00 87.69 82 ASP A O 1
ATOM 624 N N . TRP A 1 83 ? -18.623 -9.534 50.090 1.00 84.31 83 TRP A N 1
ATOM 625 C CA . TRP A 1 83 ? -17.538 -10.162 50.858 1.00 84.31 83 TRP A CA 1
ATOM 626 C C . TRP A 1 83 ? -17.494 -11.695 50.811 1.00 84.31 83 TRP A C 1
ATOM 628 O O . TRP A 1 83 ? -16.781 -12.308 51.624 1.00 84.31 83 TRP A O 1
ATOM 638 N N . PHE A 1 84 ? -18.236 -12.327 49.907 1.00 87.31 84 PHE A N 1
ATOM 639 C CA . PHE A 1 84 ? -18.199 -13.761 49.660 1.00 87.31 84 PHE A CA 1
ATOM 640 C C . PHE A 1 84 ? -17.445 -14.081 48.380 1.00 87.31 84 PHE A C 1
ATOM 642 O O . PHE A 1 84 ? -17.296 -13.265 47.496 1.00 87.31 84 PHE A O 1
ATOM 649 N N . ASN A 1 85 ? -16.912 -15.298 48.330 1.00 89.94 85 ASN A N 1
ATOM 650 C CA . ASN A 1 85 ? -16.244 -15.812 47.147 1.00 89.94 85 ASN A CA 1
ATOM 651 C C . ASN A 1 85 ? -17.301 -16.418 46.221 1.00 89.94 85 ASN A C 1
ATOM 653 O O . ASN A 1 85 ? -17.709 -17.567 46.451 1.00 89.94 85 ASN A O 1
ATOM 657 N N . ASP A 1 86 ? -17.720 -15.682 45.197 1.00 86.75 86 ASP A N 1
ATOM 658 C CA . ASP A 1 86 ? -18.722 -16.165 44.249 1.00 86.75 86 ASP A CA 1
ATOM 659 C C . ASP A 1 86 ? -18.108 -16.891 43.050 1.00 86.75 86 ASP A C 1
ATOM 661 O O . ASP A 1 86 ? -17.027 -16.562 42.572 1.00 86.75 86 ASP A O 1
ATOM 665 N N . GLU A 1 87 ? -18.806 -17.901 42.519 1.00 88.69 87 GLU A N 1
ATOM 666 C CA . GLU A 1 87 ? -18.310 -18.677 41.367 1.00 88.69 87 GLU A CA 1
ATOM 667 C C . GLU A 1 87 ? -18.012 -17.792 40.144 1.00 88.69 87 GLU A C 1
ATOM 669 O O . GLU A 1 87 ? -17.087 -18.084 39.389 1.00 88.69 87 GLU A O 1
ATOM 674 N N . ASP A 1 88 ? -18.762 -16.701 39.974 1.00 84.00 88 ASP A N 1
ATOM 675 C CA . ASP A 1 88 ? -18.604 -15.765 38.859 1.00 84.00 88 ASP A CA 1
ATOM 676 C C . ASP A 1 88 ? -17.447 -14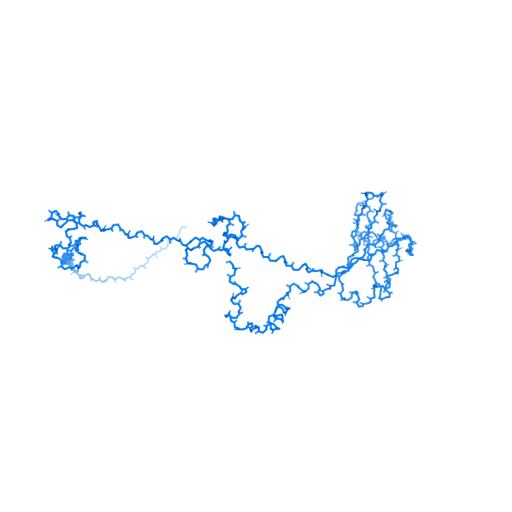.758 39.066 1.00 84.00 88 ASP A C 1
ATOM 678 O O . ASP A 1 88 ? -17.099 -14.026 38.136 1.00 84.00 88 ASP A O 1
ATOM 682 N N . GLU A 1 89 ? -16.820 -14.754 40.247 1.00 87.81 89 GLU A N 1
ATOM 683 C CA . GLU A 1 89 ? -15.685 -13.893 40.622 1.00 87.81 89 GLU A CA 1
ATOM 684 C C . GLU A 1 89 ? -14.320 -14.593 40.510 1.00 87.81 89 GLU A C 1
ATOM 686 O O . GLU A 1 89 ? -13.280 -13.944 40.587 1.00 87.81 89 GLU A O 1
ATOM 691 N N . ASP A 1 90 ? -14.298 -15.909 40.283 1.00 87.38 90 ASP A N 1
ATOM 692 C CA . ASP A 1 90 ? -13.091 -16.679 39.945 1.00 87.38 90 ASP A CA 1
ATOM 693 C C . ASP A 1 90 ? -12.826 -16.583 38.432 1.00 87.38 90 ASP A C 1
ATOM 695 O O . ASP A 1 90 ? -13.066 -17.514 37.651 1.00 87.38 90 ASP A O 1
ATOM 699 N N . ILE A 1 91 ? -12.386 -15.399 37.992 1.00 83.69 91 ILE A N 1
ATOM 700 C CA . ILE A 1 91 ? -12.263 -15.042 36.570 1.00 83.69 91 ILE A CA 1
ATOM 701 C C . ILE A 1 91 ? -11.344 -16.000 35.809 1.00 83.69 91 ILE A C 1
ATOM 703 O O . ILE A 1 91 ? -11.585 -16.286 34.630 1.00 83.69 91 ILE A O 1
ATOM 707 N N . ASN A 1 92 ? -10.294 -16.504 36.458 1.00 83.44 92 ASN A N 1
ATOM 708 C CA . ASN A 1 92 ? -9.361 -17.440 35.832 1.00 83.44 92 ASN A CA 1
ATOM 709 C C . ASN A 1 92 ? -9.728 -18.924 36.064 1.00 83.44 92 ASN A C 1
ATOM 711 O O . ASN A 1 92 ? -9.119 -19.803 35.440 1.00 83.44 92 ASN A O 1
ATOM 715 N N . SER A 1 93 ? -10.753 -19.195 36.879 1.00 86.38 93 SER A N 1
ATOM 716 C CA . SER A 1 93 ? -11.292 -20.522 37.192 1.00 86.38 93 SER A CA 1
ATOM 717 C C . SER A 1 93 ? -10.269 -21.483 37.815 1.00 86.38 93 SER A C 1
ATOM 719 O O . SER A 1 93 ? -10.276 -22.686 37.514 1.00 86.38 93 SER A O 1
ATOM 721 N N . ASP A 1 94 ? -9.360 -20.975 38.652 1.00 88.19 94 ASP A N 1
ATOM 722 C CA . ASP A 1 94 ? -8.342 -21.770 39.356 1.00 88.19 94 ASP A CA 1
ATOM 723 C C . ASP A 1 94 ? -8.754 -22.193 40.779 1.00 88.19 94 ASP A C 1
ATOM 725 O O . ASP A 1 94 ? -8.043 -22.974 41.430 1.00 88.19 94 ASP A O 1
ATOM 729 N N . GLY A 1 95 ? -9.926 -21.748 41.236 1.00 90.12 95 GLY A N 1
ATOM 730 C CA . GLY A 1 95 ? -10.481 -22.015 42.557 1.00 90.12 95 GLY A CA 1
ATOM 731 C C . GLY A 1 95 ? -9.903 -21.140 43.671 1.00 90.12 95 GLY A C 1
ATOM 732 O O . GLY A 1 95 ? -10.044 -21.501 44.846 1.00 90.12 95 GLY A O 1
ATOM 733 N N . GLN A 1 96 ? -9.218 -20.039 43.348 1.00 89.75 96 GLN A N 1
ATOM 734 C CA . GLN A 1 96 ? -8.641 -19.102 44.310 1.00 89.75 96 GLN A CA 1
ATOM 735 C C . GLN A 1 96 ? -8.966 -17.645 43.963 1.00 89.75 96 GLN A C 1
ATOM 737 O O . GLN A 1 96 ? -8.239 -17.039 43.199 1.00 89.75 96 GLN A O 1
ATOM 742 N N . TRP A 1 97 ? -9.900 -17.027 44.685 1.00 89.31 97 TRP A N 1
ATOM 743 C CA . TRP A 1 97 ? -10.211 -15.593 44.622 1.00 89.31 97 TRP A CA 1
ATOM 744 C C . TRP A 1 97 ? -9.065 -14.724 45.143 1.00 89.31 97 TRP A C 1
ATOM 746 O O . TRP A 1 97 ? -8.898 -14.497 46.351 1.00 89.31 97 TRP A O 1
ATOM 756 N N . ASN A 1 98 ? -8.207 -14.286 44.232 1.00 87.50 98 ASN A N 1
ATOM 757 C CA . ASN A 1 98 ? -6.987 -13.560 44.530 1.00 87.50 98 ASN A CA 1
ATOM 758 C C . ASN A 1 98 ? -6.733 -12.442 43.503 1.00 87.50 98 ASN A C 1
ATOM 760 O O . ASN A 1 98 ? -7.570 -12.113 42.674 1.00 87.50 98 ASN A O 1
ATOM 764 N N . ALA A 1 99 ? -5.572 -11.789 43.583 1.00 85.88 99 ALA A N 1
ATOM 765 C CA . ALA A 1 99 ? -5.249 -10.664 42.703 1.00 85.88 99 ALA A CA 1
ATOM 766 C C . ALA A 1 99 ? -5.242 -11.021 41.199 1.00 85.88 99 ALA A C 1
ATOM 768 O O . ALA A 1 99 ? -5.284 -10.119 40.365 1.00 85.88 99 ALA A O 1
ATOM 769 N N . LEU A 1 100 ? -5.155 -12.308 40.851 1.00 82.06 100 LEU A N 1
ATOM 770 C CA . LEU A 1 100 ? -5.234 -12.803 39.478 1.00 82.06 100 LEU A CA 1
ATOM 771 C C . LEU A 1 100 ? -6.651 -12.722 38.896 1.00 82.06 100 LEU A C 1
ATOM 773 O O . LEU A 1 100 ? -6.781 -12.650 37.679 1.00 82.06 100 LEU A O 1
ATOM 777 N N . ASP A 1 101 ? -7.685 -12.681 39.734 1.00 81.88 101 ASP A N 1
ATOM 778 C CA . ASP A 1 101 ? -9.085 -12.553 39.301 1.00 81.88 101 ASP A CA 1
ATOM 779 C C . ASP A 1 101 ? -9.504 -11.097 39.100 1.00 81.88 101 ASP A C 1
ATOM 781 O O . ASP A 1 101 ? -10.565 -10.800 38.569 1.00 81.88 101 ASP A O 1
ATOM 785 N N . CYS A 1 102 ? -8.624 -10.163 39.453 1.00 82.31 102 CYS A N 1
ATOM 786 C CA . CYS A 1 102 ? -8.845 -8.734 39.269 1.00 82.31 102 CYS A CA 1
ATOM 787 C C . CYS A 1 102 ? -8.537 -8.255 37.842 1.00 82.31 102 CYS A C 1
ATOM 789 O O . CYS A 1 102 ? -8.629 -7.062 37.552 1.00 82.31 102 CYS A O 1
ATOM 791 N N . GLN A 1 103 ? -8.117 -9.155 36.949 1.00 70.06 103 GLN A N 1
ATOM 792 C CA . GLN A 1 103 ? -8.015 -8.848 35.529 1.00 70.06 103 GLN A CA 1
ATOM 793 C C . GLN A 1 103 ? -9.396 -9.003 34.898 1.00 70.06 103 GLN A C 1
ATOM 795 O O . GLN A 1 103 ? -9.889 -10.116 34.740 1.00 70.06 103 GLN A O 1
ATOM 800 N N . GLY A 1 104 ? -10.005 -7.881 34.504 1.00 63.59 104 GLY A N 1
ATOM 801 C CA . GLY A 1 104 ? -11.156 -7.906 33.605 1.00 63.59 104 GLY A CA 1
ATOM 802 C C . GLY A 1 104 ? -10.838 -8.706 32.337 1.00 63.59 104 GLY A C 1
ATOM 803 O O . GLY A 1 104 ? -9.674 -8.881 31.963 1.00 63.59 104 GLY A O 1
ATOM 804 N N . LYS A 1 105 ? -11.874 -9.220 31.669 1.00 56.78 105 LYS A N 1
ATOM 805 C CA . LYS A 1 105 ? -11.697 -9.937 30.399 1.00 56.78 105 LYS A CA 1
ATOM 806 C C . LYS A 1 105 ? -10.997 -9.024 29.392 1.00 56.78 105 LYS A C 1
ATOM 808 O O . LYS A 1 105 ? -11.361 -7.856 29.268 1.00 56.78 105 LYS A O 1
ATOM 813 N N . ASP A 1 106 ? -10.038 -9.569 28.643 1.00 51.69 106 ASP A N 1
ATOM 814 C CA . ASP A 1 106 ? -9.500 -8.881 27.470 1.00 51.69 106 ASP A CA 1
ATOM 815 C C . ASP A 1 106 ? -10.672 -8.453 26.572 1.00 51.69 106 ASP A C 1
ATOM 817 O O . ASP A 1 106 ? -11.569 -9.255 26.284 1.00 51.69 106 ASP A O 1
ATOM 821 N N . GLY A 1 107 ? -10.676 -7.188 26.141 1.00 50.84 107 GLY A N 1
ATOM 822 C CA . GLY A 1 107 ? -11.671 -6.700 25.191 1.00 50.84 107 GLY A CA 1
ATOM 823 C C . GLY A 1 107 ? -11.680 -7.565 23.929 1.00 50.84 107 GLY A C 1
ATOM 824 O O . GLY A 1 107 ? -10.643 -8.089 23.513 1.00 50.84 107 GLY A O 1
ATOM 825 N N . GLU A 1 108 ? -12.847 -7.724 23.300 1.00 48.75 108 GLU A N 1
ATOM 826 C CA . GLU A 1 108 ? -12.903 -8.413 22.012 1.00 48.75 108 GLU A CA 1
ATOM 827 C C . GLU A 1 108 ? -11.965 -7.708 21.022 1.00 48.75 108 GLU A C 1
ATOM 829 O O . GLU A 1 108 ? -11.997 -6.481 20.876 1.00 48.75 108 GLU A O 1
ATOM 834 N N . ASN A 1 109 ? -11.118 -8.481 20.332 1.00 48.03 109 ASN A N 1
ATOM 835 C CA . ASN A 1 109 ? -10.349 -7.945 19.215 1.00 48.03 109 ASN A CA 1
ATOM 836 C C . ASN A 1 109 ? -11.328 -7.265 18.251 1.00 48.03 109 ASN A C 1
ATOM 838 O O . ASN A 1 109 ? -12.287 -7.896 17.803 1.00 48.03 109 ASN A O 1
ATOM 842 N N . GLY A 1 110 ? -11.086 -5.991 17.927 1.00 52.56 110 GLY A N 1
ATOM 843 C CA . GLY A 1 110 ? -11.888 -5.298 16.923 1.00 52.56 110 GLY A CA 1
ATOM 844 C C . GLY A 1 110 ? -11.917 -6.101 15.621 1.00 52.56 110 GLY A C 1
ATOM 845 O O . GLY A 1 110 ? -10.917 -6.722 15.258 1.00 52.56 110 GLY A O 1
ATOM 846 N N . GLU A 1 111 ? -13.053 -6.109 14.917 1.00 52.03 111 GLU A N 1
ATOM 847 C CA . GLU A 1 111 ? -13.101 -6.716 13.587 1.00 52.03 111 GLU A CA 1
ATOM 848 C C . GLU A 1 111 ? -12.042 -6.041 12.705 1.00 52.03 111 GLU A C 1
ATOM 850 O O . GLU A 1 111 ? -12.065 -4.818 12.529 1.00 52.03 111 GLU A O 1
ATOM 855 N N . ASP A 1 112 ? -11.109 -6.828 12.158 1.00 52.81 112 ASP A N 1
ATOM 856 C CA . ASP A 1 112 ? -10.158 -6.337 11.168 1.00 52.81 112 ASP A CA 1
ATOM 857 C C . ASP A 1 112 ? -10.954 -5.671 10.043 1.00 52.81 112 ASP A C 1
ATOM 859 O O . ASP A 1 112 ? -11.632 -6.330 9.246 1.00 52.81 112 ASP A O 1
ATOM 863 N N . GLY A 1 113 ? -10.872 -4.341 9.972 1.00 53.25 113 GLY A N 1
ATOM 864 C CA . GLY A 1 113 ? -11.384 -3.575 8.853 1.00 53.25 113 GLY A CA 1
ATOM 865 C C . GLY A 1 113 ? -10.600 -3.981 7.616 1.00 53.25 113 GLY A C 1
ATOM 866 O O . GLY A 1 113 ? -9.562 -3.397 7.309 1.00 53.25 113 GLY A O 1
ATOM 867 N N . ASN A 1 114 ? -11.070 -5.009 6.911 1.00 55.72 114 ASN A N 1
ATOM 868 C CA . ASN A 1 114 ? -10.555 -5.380 5.606 1.00 55.72 114 ASN A CA 1
ATOM 869 C C . ASN A 1 114 ? -10.651 -4.105 4.751 1.00 55.72 114 ASN A C 1
ATOM 871 O O . ASN A 1 114 ? -11.743 -3.638 4.422 1.00 55.72 114 ASN A O 1
ATOM 875 N N . ALA A 1 115 ? -9.504 -3.507 4.417 1.00 59.59 115 ALA A N 1
ATOM 876 C CA . ALA A 1 115 ? -9.448 -2.242 3.687 1.00 59.59 115 ALA A CA 1
ATOM 877 C C . ALA A 1 115 ? -9.887 -2.378 2.207 1.00 59.59 115 ALA A C 1
ATOM 879 O O . ALA A 1 115 ? -9.567 -1.533 1.372 1.00 59.59 115 ALA A O 1
ATOM 880 N N . ASN A 1 116 ? -10.610 -3.455 1.874 1.00 69.62 116 ASN A N 1
ATOM 881 C CA . ASN A 1 116 ? -11.027 -3.887 0.548 1.00 69.62 116 ASN A CA 1
ATOM 882 C C . ASN A 1 116 ? -9.879 -3.764 -0.455 1.00 69.62 116 ASN A C 1
ATOM 884 O O . ASN A 1 116 ? -10.037 -3.191 -1.533 1.00 69.62 116 ASN A O 1
ATOM 888 N N . VAL A 1 117 ? -8.707 -4.271 -0.055 1.00 82.31 117 VAL A N 1
ATOM 889 C CA . VAL A 1 117 ? -7.499 -4.256 -0.877 1.00 82.31 117 VAL A CA 1
ATOM 890 C C . VAL A 1 117 ? -7.571 -5.403 -1.872 1.00 82.31 117 VAL A C 1
ATOM 892 O O . VAL A 1 117 ? -7.704 -6.563 -1.486 1.00 82.31 117 VAL A O 1
ATOM 895 N N . GLN A 1 118 ? -7.469 -5.079 -3.155 1.00 87.69 118 GLN A N 1
ATOM 896 C CA . GLN A 1 118 ? -7.408 -6.056 -4.238 1.00 87.69 118 GLN A CA 1
ATOM 897 C C . GLN A 1 118 ? -6.048 -5.978 -4.922 1.00 87.69 118 GLN A C 1
ATOM 899 O O . GLN A 1 118 ? -5.389 -4.938 -4.908 1.00 87.69 118 GLN A O 1
ATOM 904 N N . LYS A 1 119 ? -5.625 -7.086 -5.528 1.00 91.44 119 LYS A N 1
ATOM 905 C CA . LYS A 1 119 ? -4.363 -7.170 -6.256 1.00 91.44 119 LYS A CA 1
ATOM 906 C C . LYS A 1 119 ? -4.601 -7.780 -7.630 1.00 91.44 119 LYS A C 1
ATOM 908 O O . LYS A 1 119 ? -5.153 -8.872 -7.724 1.00 91.44 119 LYS A O 1
ATOM 913 N N . ILE A 1 120 ? -4.145 -7.087 -8.664 1.00 93.94 120 ILE A N 1
ATOM 914 C CA . ILE A 1 120 ? -4.032 -7.600 -10.030 1.00 93.94 120 ILE A CA 1
ATOM 915 C C . ILE A 1 120 ? -2.547 -7.857 -10.287 1.00 93.94 120 ILE A C 1
ATOM 917 O O . ILE A 1 120 ? -1.700 -7.040 -9.921 1.00 93.94 120 ILE A O 1
ATOM 921 N N . VAL A 1 121 ? -2.228 -9.002 -10.882 1.00 96.62 121 VAL A N 1
ATOM 922 C CA . VAL A 1 121 ? -0.867 -9.351 -11.305 1.00 96.62 121 VAL A CA 1
ATOM 923 C C . VAL A 1 121 ? -0.892 -9.502 -12.814 1.00 96.62 121 VAL A C 1
ATOM 925 O O . VAL A 1 121 ? -1.682 -10.285 -13.334 1.00 96.62 121 VAL A O 1
ATOM 928 N N . LEU A 1 122 ? -0.067 -8.719 -13.497 1.00 96.19 122 LEU A N 1
ATOM 929 C CA . LEU A 1 122 ? 0.045 -8.697 -14.948 1.00 96.19 122 LEU A CA 1
ATOM 930 C C . LEU A 1 122 ? 1.422 -9.237 -15.328 1.00 96.19 122 LEU A C 1
ATOM 932 O O . LEU A 1 122 ? 2.433 -8.759 -14.812 1.00 96.19 122 LEU A O 1
ATOM 936 N N . ASP A 1 123 ? 1.451 -10.240 -16.196 1.00 95.88 123 ASP A N 1
ATOM 937 C CA . ASP A 1 123 ? 2.682 -10.867 -16.675 1.00 95.88 123 ASP A CA 1
ATOM 938 C C . ASP A 1 123 ? 3.282 -10.048 -17.824 1.00 95.88 123 ASP A C 1
ATOM 940 O O . ASP A 1 123 ? 2.567 -9.631 -18.740 1.00 95.88 123 ASP A O 1
ATOM 944 N N . PHE A 1 124 ? 4.588 -9.777 -17.769 1.00 94.38 124 PHE A N 1
ATOM 945 C CA . PHE A 1 124 ? 5.291 -9.079 -18.848 1.00 94.38 124 PHE A CA 1
ATOM 946 C C . PHE A 1 124 ? 5.312 -9.880 -20.155 1.00 94.38 124 PHE A C 1
ATOM 948 O O . PHE A 1 124 ? 5.382 -9.260 -21.218 1.00 94.38 124 PHE A O 1
ATOM 955 N N . ASP A 1 125 ? 5.182 -11.209 -20.105 1.00 93.19 125 ASP A N 1
ATOM 956 C CA . ASP A 1 125 ? 5.062 -12.054 -21.299 1.00 93.19 125 ASP A CA 1
ATOM 957 C C . ASP A 1 125 ? 3.754 -11.793 -22.072 1.00 93.19 125 ASP A C 1
ATOM 959 O O . ASP A 1 125 ? 3.706 -11.971 -23.293 1.00 93.19 125 ASP A O 1
ATOM 963 N N . ASP A 1 126 ? 2.712 -11.306 -21.389 1.00 93.56 126 ASP A N 1
ATOM 964 C CA . ASP A 1 126 ? 1.419 -10.948 -21.985 1.00 93.56 126 ASP A CA 1
ATOM 965 C C . ASP A 1 126 ? 1.362 -9.482 -22.462 1.00 93.56 126 ASP A C 1
ATOM 967 O O . ASP A 1 126 ? 0.378 -9.046 -23.072 1.00 93.56 126 ASP A O 1
ATOM 971 N N . ALA A 1 127 ? 2.405 -8.692 -22.190 1.00 95.19 127 ALA A N 1
ATOM 972 C CA . ALA A 1 127 ? 2.443 -7.277 -22.528 1.00 95.19 127 ALA A CA 1
ATOM 973 C C . ALA A 1 127 ? 2.817 -7.033 -23.997 1.00 95.19 127 ALA A C 1
ATOM 975 O O . ALA A 1 127 ? 3.717 -7.655 -24.566 1.00 95.19 127 ALA A O 1
ATOM 976 N N . TYR A 1 128 ? 2.221 -6.004 -24.602 1.00 95.00 128 TYR A N 1
ATOM 977 C CA . TYR A 1 128 ? 2.773 -5.417 -25.821 1.00 95.00 128 TYR A CA 1
ATOM 978 C C . TYR A 1 128 ? 3.982 -4.557 -25.444 1.00 95.00 128 TYR A C 1
ATOM 980 O O . TYR A 1 128 ? 3.835 -3.425 -24.979 1.00 95.00 128 TYR A O 1
ATOM 988 N N . TYR A 1 129 ? 5.178 -5.112 -25.629 1.00 89.81 129 TYR A N 1
ATOM 989 C CA . TYR A 1 129 ? 6.431 -4.552 -25.127 1.00 89.81 129 TYR A CA 1
ATOM 990 C C . TYR A 1 129 ? 7.380 -4.120 -26.254 1.00 89.81 129 TYR A C 1
ATOM 992 O O . TYR A 1 129 ? 7.586 -4.842 -27.232 1.00 89.81 129 TYR A O 1
ATOM 1000 N N . ASN A 1 130 ? 7.978 -2.935 -26.122 1.00 89.81 130 ASN A N 1
ATOM 1001 C CA . ASN A 1 130 ? 9.028 -2.424 -27.010 1.00 89.81 130 ASN A CA 1
ATOM 1002 C C . ASN A 1 130 ? 10.177 -1.787 -26.205 1.00 89.81 130 ASN A C 1
ATOM 1004 O O . ASN A 1 130 ? 10.270 -1.969 -24.997 1.00 89.81 130 ASN A O 1
ATOM 1008 N N . GLU A 1 131 ? 11.072 -1.050 -26.868 1.00 88.62 131 GLU A N 1
ATOM 1009 C CA . GLU A 1 131 ? 12.311 -0.531 -26.268 1.00 88.62 131 GLU A CA 1
ATOM 1010 C C . GLU A 1 131 ? 12.110 0.358 -25.028 1.00 88.62 131 GLU A C 1
ATOM 1012 O O . GLU A 1 131 ? 12.987 0.384 -24.170 1.00 88.62 131 GLU A O 1
ATOM 1017 N N . ASN A 1 132 ? 10.978 1.050 -24.892 1.00 91.25 132 ASN A N 1
ATOM 1018 C CA . ASN A 1 132 ? 10.720 1.973 -23.779 1.00 91.25 132 ASN A CA 1
ATOM 1019 C C . ASN A 1 132 ? 9.284 1.963 -23.255 1.00 91.25 132 ASN A C 1
ATOM 1021 O O . ASN A 1 132 ? 8.959 2.768 -22.382 1.00 91.25 132 ASN A O 1
ATOM 1025 N N . THR A 1 133 ? 8.407 1.114 -23.786 1.00 93.69 133 THR A N 1
ATOM 1026 C CA . THR A 1 133 ? 7.012 1.051 -23.344 1.00 93.69 133 THR A CA 1
ATOM 1027 C C . THR A 1 133 ? 6.507 -0.379 -23.245 1.00 93.69 133 THR A C 1
ATOM 1029 O O . THR A 1 133 ? 6.841 -1.227 -24.072 1.00 93.69 133 THR A O 1
ATOM 1032 N N . ALA A 1 134 ? 5.732 -0.638 -22.194 1.00 96.19 134 ALA A N 1
ATOM 1033 C CA . ALA A 1 134 ? 5.016 -1.885 -21.972 1.00 96.19 134 ALA A CA 1
ATOM 1034 C C . ALA A 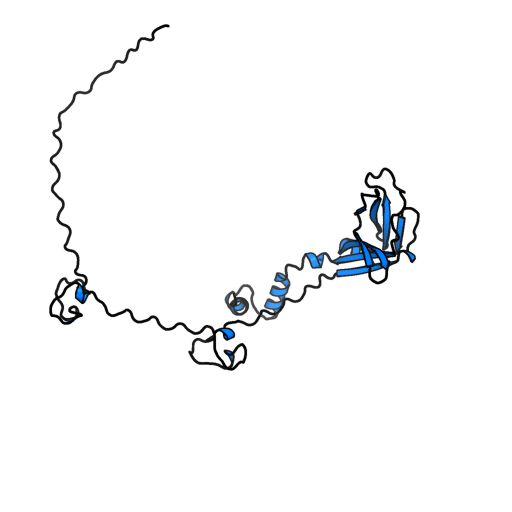1 134 ? 3.541 -1.544 -21.822 1.00 96.19 134 ALA A C 1
ATOM 1036 O O . ALA A 1 134 ? 3.190 -0.717 -20.979 1.00 96.19 134 ALA A O 1
ATOM 1037 N N . LEU A 1 135 ? 2.699 -2.149 -22.652 1.00 96.94 135 LEU A N 1
ATOM 1038 C CA . LEU A 1 135 ? 1.252 -1.999 -22.603 1.00 96.94 135 LEU A CA 1
ATOM 1039 C C . LEU A 1 135 ? 0.618 -3.309 -22.144 1.00 96.94 135 LEU A C 1
ATOM 1041 O O . LEU A 1 135 ? 0.708 -4.323 -22.835 1.00 96.94 135 LEU A O 1
ATOM 1045 N N . PHE A 1 136 ? -0.082 -3.243 -21.019 1.00 97.19 136 PHE A N 1
ATOM 1046 C CA . PHE A 1 136 ? -0.905 -4.324 -20.495 1.00 97.19 136 PHE A CA 1
ATOM 1047 C C . PHE A 1 136 ? -2.384 -3.994 -20.671 1.00 97.19 136 PHE A C 1
ATOM 1049 O O . PHE A 1 136 ? -2.805 -2.850 -20.486 1.00 97.19 136 PHE A O 1
ATOM 1056 N N . LEU A 1 137 ? -3.184 -5.009 -20.986 1.00 94.38 137 LEU A N 1
ATOM 1057 C CA . LEU A 1 137 ? -4.635 -4.885 -21.058 1.00 94.38 137 LEU A CA 1
ATOM 1058 C C . LEU A 1 137 ? -5.242 -5.439 -19.768 1.00 94.38 137 LEU A C 1
ATOM 1060 O O . LEU A 1 137 ? -5.291 -6.650 -19.580 1.00 94.38 137 LEU A O 1
ATOM 1064 N N . ALA A 1 138 ? -5.701 -4.545 -18.897 1.00 94.00 138 ALA A N 1
ATOM 1065 C CA . ALA A 1 138 ? -6.362 -4.878 -17.640 1.00 94.00 138 ALA A CA 1
ATOM 1066 C C . ALA A 1 138 ? -7.796 -4.318 -17.669 1.00 94.00 138 ALA A C 1
ATOM 1068 O O . ALA A 1 138 ? -8.027 -3.201 -17.194 1.00 94.00 138 ALA A O 1
ATOM 1069 N N . PRO A 1 139 ? -8.772 -5.033 -18.266 1.00 86.94 139 PRO A N 1
ATOM 1070 C CA . PRO A 1 139 ? -10.147 -4.540 -18.422 1.00 86.94 139 PRO A CA 1
ATOM 1071 C C . PRO A 1 139 ? -10.845 -4.236 -17.085 1.00 86.94 139 PRO A C 1
ATOM 1073 O O . PRO A 1 139 ? -11.831 -3.500 -17.050 1.00 86.94 139 PRO A O 1
ATOM 1076 N N . GLU A 1 140 ? -10.330 -4.767 -15.977 1.00 86.50 140 GLU A N 1
ATOM 1077 C CA . GLU A 1 140 ? -10.773 -4.470 -14.617 1.00 86.50 140 GLU A CA 1
ATOM 1078 C C . GLU A 1 140 ? -10.424 -3.036 -14.182 1.00 86.50 140 GLU A C 1
ATOM 1080 O O . GLU A 1 140 ? -11.081 -2.485 -13.301 1.00 86.50 140 GLU A O 1
ATOM 1085 N N . LEU A 1 141 ? -9.432 -2.391 -14.806 1.00 91.19 141 LEU A N 1
ATOM 1086 C CA . LEU A 1 141 ? -9.004 -1.017 -14.516 1.00 91.19 141 LEU A CA 1
ATOM 1087 C C . LEU A 1 141 ? -9.755 0.015 -15.368 1.00 91.19 141 LEU A C 1
ATOM 1089 O O . LEU A 1 141 ? -9.165 0.862 -16.037 1.00 91.19 141 LEU A O 1
ATOM 1093 N N . TYR A 1 142 ? -11.084 -0.039 -15.334 1.00 87.25 142 TYR A N 1
ATOM 1094 C CA . TYR A 1 142 ? -11.940 0.928 -16.020 1.00 87.25 142 TYR A CA 1
ATOM 1095 C C . TYR A 1 142 ? -12.137 2.214 -15.196 1.00 87.25 142 TYR A C 1
ATOM 1097 O O . TYR A 1 142 ? -11.764 2.311 -14.024 1.00 87.25 142 TYR A O 1
ATOM 1105 N N . LEU A 1 143 ? -12.729 3.238 -15.820 1.00 89.25 143 LEU A N 1
ATOM 1106 C CA . LEU A 1 143 ? -12.822 4.598 -15.268 1.00 89.25 143 LEU A CA 1
ATOM 1107 C C . LEU A 1 143 ? -13.340 4.678 -13.820 1.00 89.25 143 LEU A C 1
ATOM 1109 O O . LEU A 1 143 ? -12.771 5.406 -13.010 1.00 89.25 143 LEU A O 1
ATOM 1113 N N . GLU A 1 144 ? -14.402 3.945 -13.482 1.00 87.56 144 GLU A N 1
ATOM 1114 C CA . GLU A 1 144 ? -14.981 3.981 -12.133 1.00 87.56 144 GLU A CA 1
ATOM 1115 C C . GLU A 1 144 ? -13.997 3.454 -11.082 1.00 87.56 144 GLU A C 1
ATOM 1117 O O . GLU A 1 144 ? -13.871 4.035 -10.004 1.00 87.56 144 GLU A O 1
ATOM 1122 N N . VAL A 1 145 ? -13.254 2.390 -11.404 1.00 89.69 145 VAL A N 1
ATOM 1123 C CA . VAL A 1 145 ? -12.241 1.817 -10.510 1.00 89.69 145 VAL A CA 1
ATOM 1124 C C . VAL A 1 145 ? -11.143 2.840 -10.247 1.00 89.69 145 VAL A C 1
ATOM 1126 O O . VAL A 1 145 ? -10.838 3.103 -9.086 1.00 89.69 145 VAL A O 1
ATOM 1129 N N . MET A 1 146 ? -10.639 3.507 -11.287 1.00 87.75 146 MET A N 1
ATOM 1130 C CA . MET A 1 146 ? -9.629 4.566 -11.148 1.00 87.75 146 MET A CA 1
ATOM 1131 C C . MET A 1 146 ? -10.108 5.785 -10.345 1.00 87.75 146 MET A C 1
ATOM 1133 O O . MET A 1 146 ? -9.297 6.474 -9.736 1.00 87.75 146 MET A O 1
ATOM 1137 N N . GLN A 1 147 ? -11.411 6.073 -10.338 1.00 88.06 147 GLN A N 1
ATOM 1138 C CA . GLN A 1 147 ? -11.983 7.189 -9.573 1.00 88.06 147 GLN A CA 1
ATOM 1139 C C . GLN A 1 147 ? -12.296 6.829 -8.117 1.00 88.06 147 GLN A C 1
ATOM 1141 O O . GLN A 1 147 ? -12.382 7.716 -7.269 1.00 88.06 147 GLN A O 1
ATOM 1146 N N . THR A 1 148 ? -12.495 5.544 -7.823 1.00 86.62 148 THR A N 1
ATOM 1147 C CA . THR A 1 148 ? -12.929 5.057 -6.504 1.00 86.62 148 THR A CA 1
ATOM 1148 C C . THR A 1 148 ? -11.830 4.339 -5.726 1.00 86.62 148 THR A C 1
ATOM 1150 O O . THR A 1 148 ? -12.021 4.072 -4.537 1.00 86.62 148 THR A O 1
ATOM 1153 N N . HIS A 1 149 ? -10.690 4.049 -6.356 1.00 89.75 149 HIS A N 1
ATOM 1154 C CA . HIS A 1 149 ? -9.554 3.364 -5.747 1.00 89.75 149 HIS A CA 1
ATOM 1155 C C . HIS A 1 149 ? -8.277 4.192 -5.860 1.00 89.75 149 HIS A C 1
ATOM 1157 O O . HIS A 1 149 ? -8.014 4.850 -6.863 1.00 89.75 149 HIS A O 1
ATOM 1163 N N . VAL A 1 150 ? -7.447 4.096 -4.828 1.00 92.00 150 VAL A N 1
ATOM 1164 C CA . VAL A 1 150 ? -6.027 4.420 -4.919 1.00 92.00 150 VAL A CA 1
ATOM 1165 C C . VAL A 1 150 ? -5.323 3.219 -5.537 1.00 92.00 150 VAL A C 1
ATOM 1167 O O . VAL A 1 150 ? -5.516 2.089 -5.085 1.00 92.00 150 VAL A O 1
ATOM 1170 N N . LEU A 1 151 ? -4.516 3.468 -6.566 1.00 94.31 151 LEU A N 1
ATOM 1171 C CA . LEU A 1 151 ? -3.752 2.444 -7.269 1.00 94.31 151 LEU A CA 1
ATOM 1172 C C . LEU A 1 151 ? -2.268 2.575 -6.925 1.00 94.31 151 LEU A C 1
ATOM 1174 O O . LEU A 1 151 ? -1.708 3.669 -6.996 1.00 94.31 151 LEU A O 1
ATOM 1178 N N . ILE A 1 152 ? -1.637 1.460 -6.566 1.00 95.75 152 ILE A N 1
ATOM 1179 C CA . ILE A 1 152 ? -0.195 1.364 -6.320 1.00 95.75 152 ILE A CA 1
ATOM 1180 C C . ILE A 1 152 ? 0.376 0.337 -7.287 1.00 95.75 152 ILE A C 1
ATOM 1182 O O . ILE A 1 152 ? -0.141 -0.776 -7.381 1.00 95.75 152 ILE A O 1
ATOM 1186 N N . PHE A 1 153 ? 1.450 0.708 -7.976 1.00 97.56 153 PHE A N 1
ATOM 1187 C CA . PHE A 1 153 ? 2.086 -0.131 -8.980 1.00 97.56 153 PHE A CA 1
ATOM 1188 C C . PHE A 1 153 ? 3.472 -0.563 -8.514 1.00 97.56 153 PHE A C 1
ATOM 1190 O O . PHE A 1 153 ? 4.259 0.251 -8.022 1.00 97.56 153 PHE A O 1
ATOM 1197 N N . THR A 1 154 ? 3.785 -1.839 -8.715 1.00 97.19 154 THR A N 1
ATOM 1198 C CA . THR A 1 154 ? 5.082 -2.408 -8.351 1.00 97.19 154 THR A CA 1
ATOM 1199 C C . THR A 1 154 ? 5.561 -3.339 -9.448 1.00 97.19 154 THR A C 1
ATOM 1201 O O . THR A 1 154 ? 4.873 -4.297 -9.790 1.00 97.19 154 THR A O 1
ATOM 1204 N N . LEU A 1 155 ? 6.749 -3.082 -9.978 1.00 95.88 155 LEU A N 1
ATOM 1205 C CA . LEU A 1 155 ? 7.443 -4.017 -10.852 1.00 95.88 155 LEU A CA 1
ATOM 1206 C C . LEU A 1 155 ? 8.137 -5.074 -9.997 1.00 95.88 155 LEU A C 1
ATOM 1208 O O . LEU A 1 155 ? 8.774 -4.735 -9.001 1.00 95.88 155 LEU A O 1
ATOM 1212 N N . GLU A 1 156 ? 8.017 -6.338 -10.378 1.00 95.69 156 GLU A N 1
ATOM 1213 C CA . GLU A 1 156 ? 8.739 -7.454 -9.779 1.00 95.69 156 GLU A CA 1
ATOM 1214 C C . GLU A 1 156 ? 9.734 -8.012 -10.785 1.00 95.69 156 GLU A C 1
ATOM 1216 O O . GLU A 1 156 ? 9.369 -8.340 -11.917 1.00 95.69 156 GLU A O 1
ATOM 1221 N N . ASN A 1 157 ? 10.983 -8.131 -10.342 1.00 93.62 157 ASN A N 1
ATOM 1222 C CA . ASN A 1 157 ? 11.983 -8.926 -11.018 1.00 93.62 157 ASN A CA 1
ATOM 1223 C C . ASN A 1 157 ? 12.252 -10.221 -10.235 1.00 93.62 157 ASN A C 1
ATOM 1225 O O . ASN A 1 157 ? 12.786 -10.169 -9.121 1.00 93.62 157 ASN A O 1
ATOM 1229 N N . VAL A 1 158 ? 11.905 -11.370 -10.811 1.00 94.00 158 VAL A N 1
ATOM 1230 C CA . VAL A 1 158 ? 12.091 -12.707 -10.239 1.00 94.00 158 VAL A CA 1
ATOM 1231 C C . VAL A 1 158 ? 13.460 -13.244 -10.641 1.00 94.00 158 VAL A C 1
ATOM 1233 O O . VAL A 1 158 ? 13.691 -13.658 -11.772 1.00 94.00 158 VAL A O 1
ATOM 1236 N N . GLN A 1 159 ? 14.390 -13.287 -9.691 1.00 87.62 159 GLN A N 1
ATOM 1237 C CA . GLN A 1 159 ? 15.747 -13.786 -9.941 1.00 87.62 159 GLN A CA 1
ATOM 1238 C C . GLN A 1 159 ? 15.824 -15.309 -9.785 1.00 87.62 159 GLN A C 1
ATOM 1240 O O . GLN A 1 159 ? 16.543 -15.992 -10.513 1.00 87.62 159 GLN A O 1
ATOM 1245 N N . ASN A 1 160 ? 15.126 -15.853 -8.786 1.00 89.75 160 ASN A N 1
ATOM 1246 C CA . ASN A 1 160 ? 14.978 -17.289 -8.557 1.00 89.75 160 ASN A CA 1
ATOM 1247 C C . ASN A 1 160 ? 13.783 -17.568 -7.631 1.00 89.75 160 ASN A C 1
ATOM 1249 O O . ASN A 1 160 ? 13.163 -16.650 -7.106 1.00 89.75 160 ASN A O 1
ATOM 1253 N N . VAL A 1 161 ? 13.512 -18.851 -7.372 1.00 86.12 161 VAL A N 1
ATOM 1254 C CA . VAL A 1 161 ? 12.366 -19.321 -6.567 1.00 86.12 161 VAL A CA 1
ATOM 1255 C C . VAL A 1 161 ? 12.271 -18.737 -5.150 1.00 86.12 161 VAL A C 1
ATOM 1257 O O . VAL A 1 161 ? 11.199 -18.787 -4.561 1.00 86.12 161 VAL A O 1
ATOM 1260 N N . ASN A 1 162 ? 13.363 -18.204 -4.595 1.00 92.31 162 ASN A N 1
ATOM 1261 C CA . ASN A 1 162 ? 13.404 -17.650 -3.239 1.00 92.31 162 ASN A CA 1
A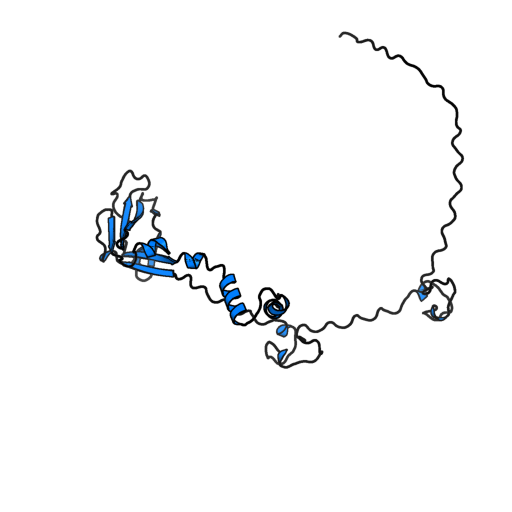TOM 1262 C C . ASN A 1 162 ? 13.748 -16.155 -3.210 1.00 92.31 162 ASN A C 1
ATOM 1264 O O . ASN A 1 162 ? 13.923 -15.599 -2.125 1.00 92.31 162 ASN A O 1
ATOM 1268 N N . TYR A 1 163 ? 13.925 -15.513 -4.367 1.00 91.44 163 TYR A N 1
ATOM 1269 C CA . TYR A 1 163 ? 14.403 -14.139 -4.416 1.00 91.44 163 TYR A CA 1
ATOM 1270 C C . TYR A 1 163 ? 13.796 -13.365 -5.581 1.00 91.44 163 TYR A C 1
ATOM 1272 O O . TYR A 1 163 ? 14.097 -13.631 -6.748 1.00 91.44 163 TYR A O 1
ATOM 1280 N N . SER A 1 164 ? 13.019 -12.348 -5.218 1.00 94.62 164 SER A N 1
ATOM 1281 C CA . SER A 1 164 ? 12.501 -11.329 -6.121 1.00 94.62 164 SER A CA 1
ATOM 1282 C C . SER A 1 164 ? 12.901 -9.948 -5.620 1.00 94.62 164 SER A C 1
ATOM 1284 O O . SER A 1 164 ? 12.997 -9.710 -4.412 1.00 94.62 164 SER A O 1
ATOM 1286 N N . THR A 1 165 ? 13.108 -9.023 -6.548 1.00 92.31 165 THR A N 1
ATOM 1287 C CA . THR A 1 165 ? 13.268 -7.598 -6.251 1.00 92.31 165 THR A CA 1
ATOM 1288 C C . THR A 1 165 ? 12.029 -6.841 -6.704 1.00 92.31 165 THR A C 1
ATOM 1290 O O . THR A 1 165 ? 11.414 -7.198 -7.704 1.00 92.31 165 THR A O 1
ATOM 1293 N N . PHE A 1 166 ? 11.650 -5.804 -5.959 1.00 93.81 166 PHE A N 1
ATOM 1294 C CA . PHE A 1 166 ? 10.454 -5.015 -6.237 1.00 93.81 166 PHE A CA 1
ATOM 1295 C C . PHE A 1 166 ? 10.820 -3.544 -6.402 1.00 93.81 166 PHE A C 1
ATOM 1297 O O . PHE A 1 166 ? 11.584 -3.002 -5.600 1.00 93.81 166 PHE A O 1
ATOM 1304 N N . LEU A 1 167 ? 10.243 -2.888 -7.406 1.00 93.88 167 LEU A N 1
ATOM 1305 C CA . LEU A 1 167 ? 10.383 -1.454 -7.642 1.00 93.88 167 LEU A CA 1
ATOM 1306 C C . LEU A 1 167 ? 9.001 -0.806 -7.702 1.00 93.88 167 LEU A C 1
ATOM 1308 O O . LEU A 1 167 ? 8.199 -1.117 -8.578 1.00 93.88 167 LEU A O 1
ATOM 1312 N N . ALA A 1 168 ? 8.725 0.116 -6.781 1.00 95.50 168 ALA A N 1
ATOM 1313 C CA . ALA A 1 168 ? 7.514 0.926 -6.836 1.00 95.50 168 ALA A CA 1
ATOM 1314 C C . ALA A 1 168 ? 7.578 1.903 -8.020 1.00 95.50 168 ALA A C 1
ATOM 1316 O O . ALA A 1 168 ? 8.605 2.552 -8.240 1.00 95.50 168 ALA A O 1
ATOM 1317 N N . VAL A 1 169 ? 6.475 2.020 -8.760 1.00 95.31 169 VAL A N 1
ATOM 1318 C CA . VAL A 1 169 ? 6.335 2.944 -9.890 1.00 95.31 169 VAL A CA 1
ATOM 1319 C C . VAL A 1 169 ? 5.055 3.789 -9.738 1.00 95.31 169 VAL A C 1
ATOM 1321 O O . VAL A 1 169 ? 4.066 3.298 -9.194 1.00 95.31 169 VAL A O 1
ATOM 1324 N N . PRO A 1 170 ? 5.036 5.066 -10.167 1.00 94.25 170 PRO A N 1
ATOM 1325 C CA . PRO A 1 170 ? 6.119 5.800 -10.823 1.00 94.25 170 PRO A CA 1
ATOM 1326 C C . PRO A 1 170 ? 7.333 6.028 -9.905 1.00 94.25 170 PRO A C 1
ATOM 1328 O O . PRO A 1 170 ? 7.190 6.277 -8.711 1.00 94.25 170 PRO A O 1
ATOM 1331 N N . GLY A 1 171 ? 8.537 5.897 -10.461 1.00 91.88 171 GLY A N 1
ATOM 1332 C CA . GLY A 1 171 ? 9.786 5.820 -9.697 1.00 91.88 171 GLY A CA 1
ATOM 1333 C C . GLY A 1 171 ? 10.981 5.467 -10.580 1.00 91.88 171 GLY A C 1
ATOM 1334 O O . GLY A 1 171 ? 10.905 5.595 -11.798 1.00 91.88 171 GLY A O 1
ATOM 1335 N N . GLY A 1 172 ? 12.104 5.037 -10.003 1.00 90.38 172 GLY A N 1
ATOM 1336 C CA . GLY A 1 172 ? 13.270 4.659 -10.803 1.00 90.38 172 GLY A CA 1
ATOM 1337 C C . GLY A 1 172 ? 14.541 4.367 -10.014 1.00 90.38 172 GLY A C 1
ATOM 1338 O O . GLY A 1 172 ? 14.560 4.464 -8.790 1.00 90.38 172 GLY A O 1
ATOM 1339 N N . LEU A 1 173 ? 15.606 4.047 -10.748 1.00 89.38 173 LEU A N 1
ATOM 1340 C CA . LEU A 1 173 ? 16.957 3.775 -10.256 1.00 89.38 173 LEU A CA 1
ATOM 1341 C C . LEU A 1 173 ? 17.899 4.864 -10.781 1.00 89.38 173 LEU A C 1
ATOM 1343 O O . LEU A 1 173 ? 18.236 4.893 -11.971 1.00 89.38 173 LEU A O 1
ATOM 1347 N N . SER A 1 174 ? 18.276 5.803 -9.912 1.00 88.00 174 SER A N 1
A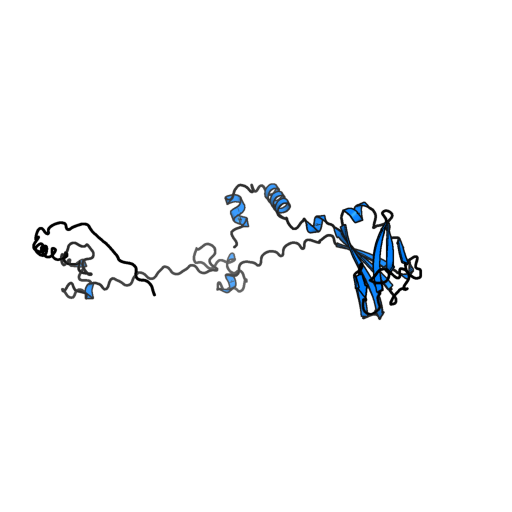TOM 1348 C CA . SER A 1 174 ? 19.058 6.986 -10.301 1.00 88.00 174 SER A CA 1
ATOM 1349 C C . SER A 1 174 ? 20.498 6.636 -10.671 1.00 88.00 174 SER A C 1
ATOM 1351 O O . SER A 1 174 ? 21.086 7.289 -11.530 1.00 88.00 174 SER A O 1
ATOM 1353 N N . GLU A 1 175 ? 21.036 5.554 -10.109 1.00 88.50 175 GLU A N 1
ATOM 1354 C CA . GLU A 1 175 ? 22.392 5.055 -10.350 1.00 88.50 175 GLU A CA 1
ATOM 1355 C C . GLU A 1 175 ? 22.640 4.697 -11.819 1.00 88.50 175 GLU A C 1
ATOM 1357 O O . GLU A 1 175 ? 23.772 4.769 -12.296 1.00 88.50 175 GLU A O 1
ATOM 1362 N N . ILE A 1 176 ? 21.582 4.320 -12.536 1.00 88.88 176 ILE A N 1
ATOM 1363 C CA . ILE A 1 176 ? 21.612 3.941 -13.955 1.00 88.88 176 ILE A CA 1
ATOM 1364 C C . ILE A 1 176 ? 20.770 4.883 -14.828 1.00 88.88 176 ILE A C 1
ATOM 1366 O O . ILE A 1 176 ? 20.497 4.577 -15.991 1.00 88.88 176 ILE A O 1
ATOM 1370 N N . ASP A 1 177 ? 20.374 6.029 -14.266 1.00 92.69 177 ASP A N 1
ATOM 1371 C CA . ASP A 1 177 ? 19.572 7.082 -14.895 1.00 92.69 177 ASP A CA 1
ATOM 1372 C C . ASP A 1 177 ? 18.276 6.559 -15.536 1.00 92.69 177 ASP A C 1
ATOM 1374 O O . ASP A 1 177 ? 17.967 6.842 -16.697 1.00 92.69 177 ASP A O 1
ATOM 1378 N N . ARG A 1 178 ? 17.527 5.714 -14.812 1.00 93.50 178 ARG A N 1
ATOM 1379 C CA . ARG A 1 178 ? 16.297 5.110 -15.339 1.00 93.50 178 ARG A CA 1
ATOM 1380 C C . ARG A 1 178 ? 15.068 5.386 -14.491 1.00 93.50 178 ARG A C 1
ATOM 1382 O O . ARG A 1 178 ? 15.018 5.007 -13.326 1.00 93.50 178 ARG A O 1
ATOM 1389 N N . LYS A 1 179 ? 14.063 5.991 -15.119 1.00 94.62 179 LYS A N 1
ATOM 1390 C CA . LYS A 1 179 ? 12.763 6.340 -14.558 1.00 94.62 179 LYS A CA 1
ATOM 1391 C C . LYS A 1 179 ? 11.652 5.579 -15.282 1.00 94.62 179 LYS A C 1
ATOM 1393 O O . LYS A 1 179 ? 11.667 5.447 -16.503 1.00 94.62 179 LYS A O 1
ATOM 1398 N N . TYR A 1 180 ? 10.685 5.118 -14.506 1.00 95.31 180 TYR A N 1
ATOM 1399 C CA . TYR A 1 180 ? 9.490 4.408 -14.926 1.00 95.31 180 TYR A CA 1
ATOM 1400 C C . TYR A 1 180 ? 8.278 5.225 -14.502 1.00 95.31 180 TYR A C 1
ATOM 1402 O O . TYR A 1 180 ? 8.104 5.509 -13.317 1.00 95.31 180 TYR A O 1
ATOM 1410 N N . ASP A 1 181 ? 7.440 5.596 -15.457 1.00 95.50 181 ASP A N 1
ATOM 1411 C CA . ASP A 1 181 ? 6.164 6.260 -15.215 1.00 95.50 181 ASP A CA 1
ATOM 1412 C C . ASP A 1 181 ? 5.010 5.338 -15.608 1.00 95.50 181 ASP A C 1
ATOM 1414 O O . ASP A 1 181 ? 5.149 4.492 -16.491 1.00 95.50 181 ASP A O 1
ATOM 1418 N N . VAL A 1 182 ? 3.863 5.518 -14.954 1.00 96.88 182 VAL A N 1
ATOM 1419 C CA . VAL A 1 182 ? 2.637 4.769 -15.246 1.00 96.88 182 VAL A CA 1
ATOM 1420 C C . VAL A 1 182 ? 1.616 5.712 -15.863 1.00 96.88 182 VAL A C 1
ATOM 1422 O O . VAL A 1 182 ? 1.326 6.769 -15.301 1.00 96.88 182 VAL A O 1
ATOM 1425 N N . LEU A 1 183 ? 1.047 5.320 -16.998 1.00 95.12 183 LEU A N 1
ATOM 1426 C CA . LEU A 1 183 ? -0.075 5.999 -17.632 1.00 95.12 183 LEU A CA 1
ATOM 1427 C C . LEU A 1 183 ? -1.239 5.019 -17.779 1.00 95.12 183 LEU A C 1
ATOM 1429 O O . LEU A 1 183 ? -1.085 3.941 -18.346 1.00 95.12 183 LEU A O 1
ATOM 1433 N N . LEU A 1 184 ? -2.403 5.405 -17.265 1.00 95.00 184 LEU A N 1
ATOM 1434 C CA . LEU A 1 184 ? -3.623 4.605 -17.326 1.00 95.00 184 LEU A CA 1
ATOM 1435 C C . LEU A 1 184 ? -4.598 5.195 -18.337 1.00 95.00 184 LEU A C 1
ATOM 1437 O O . LEU A 1 184 ? -4.749 6.416 -18.433 1.00 95.00 184 LEU A O 1
ATOM 1441 N N . PHE A 1 185 ? -5.296 4.317 -19.042 1.00 92.50 185 PHE A N 1
ATOM 1442 C CA . PHE A 1 185 ? -6.344 4.661 -19.989 1.00 92.50 185 PHE A CA 1
ATOM 1443 C C . PHE A 1 185 ? -7.688 4.124 -19.499 1.00 92.50 185 PHE A C 1
ATOM 1445 O O . PHE A 1 185 ? -7.776 3.077 -18.863 1.00 92.50 185 PHE A O 1
ATOM 1452 N N . SER A 1 186 ? -8.764 4.859 -19.788 1.00 87.12 186 SER A N 1
ATOM 1453 C CA . SER A 1 186 ? -10.118 4.547 -19.301 1.00 87.12 186 SER A CA 1
ATOM 1454 C C . SER A 1 186 ? -10.704 3.234 -19.820 1.00 87.12 186 SER A C 1
ATOM 1456 O O . SER A 1 186 ? -11.743 2.803 -19.325 1.00 87.12 186 SER A O 1
ATOM 1458 N N . ASP A 1 187 ? -10.066 2.635 -20.820 1.00 87.12 187 ASP A N 1
ATOM 1459 C CA . ASP A 1 187 ? -10.389 1.339 -21.413 1.00 87.12 187 ASP A CA 1
ATOM 1460 C C . ASP A 1 187 ? -9.620 0.165 -20.776 1.00 87.12 187 ASP A C 1
ATOM 1462 O O . ASP A 1 187 ? -9.739 -0.961 -21.253 1.00 87.12 187 ASP A O 1
ATOM 1466 N N . GLY A 1 188 ? -8.858 0.408 -19.703 1.00 89.81 188 GLY A N 1
ATOM 1467 C CA . GLY A 1 188 ? -8.067 -0.616 -19.017 1.00 89.81 188 GLY A CA 1
ATOM 1468 C C . GLY A 1 188 ? -6.634 -0.756 -19.533 1.00 89.81 188 GLY A C 1
ATOM 1469 O O . GLY A 1 188 ? -5.915 -1.658 -19.105 1.00 89.81 188 GLY A O 1
ATOM 1470 N N . GLY A 1 189 ? -6.190 0.116 -20.444 1.00 95.19 189 GLY A N 1
ATOM 1471 C CA . GLY A 1 189 ? -4.792 0.156 -20.870 1.00 95.19 189 GLY A CA 1
ATOM 1472 C C . GLY A 1 189 ? -3.869 0.647 -19.751 1.00 95.19 189 GLY A C 1
ATOM 1473 O O . GLY A 1 189 ? -4.017 1.771 -19.269 1.00 95.19 189 GLY A O 1
ATOM 1474 N N . VAL A 1 190 ? -2.883 -0.166 -19.371 1.00 97.25 190 VAL A N 1
ATOM 1475 C CA . VAL A 1 190 ? -1.815 0.211 -18.431 1.00 97.25 190 VAL A CA 1
ATOM 1476 C C . VAL A 1 190 ? -0.508 0.326 -19.197 1.00 97.25 190 VAL A C 1
ATOM 1478 O O . VAL A 1 190 ? 0.032 -0.671 -19.669 1.00 97.25 190 VAL A O 1
ATOM 1481 N N . HIS A 1 191 ? 0.005 1.545 -19.316 1.00 96.25 191 HIS A N 1
ATOM 1482 C CA . HIS A 1 191 ? 1.291 1.826 -19.937 1.00 96.25 191 HIS A CA 1
ATOM 1483 C C . HIS A 1 191 ? 2.352 2.062 -18.873 1.00 96.25 191 HIS A C 1
ATOM 1485 O O . HIS A 1 191 ? 2.231 2.980 -18.063 1.00 96.25 191 HIS A O 1
ATOM 1491 N N . ILE A 1 192 ? 3.431 1.295 -18.938 1.00 96.44 192 ILE A N 1
ATOM 1492 C CA . ILE A 1 192 ? 4.688 1.638 -18.281 1.00 96.44 192 ILE A CA 1
ATOM 1493 C C . ILE A 1 192 ? 5.574 2.311 -19.321 1.00 96.44 192 ILE A C 1
ATOM 1495 O O . ILE A 1 192 ? 5.801 1.750 -20.394 1.00 96.44 192 ILE A O 1
ATOM 1499 N N . ILE A 1 193 ? 6.041 3.519 -19.021 1.00 94.88 193 ILE A N 1
ATOM 1500 C CA . ILE A 1 193 ? 6.876 4.331 -19.909 1.00 94.88 193 ILE A CA 1
ATOM 1501 C C . ILE A 1 193 ? 8.231 4.527 -19.253 1.00 94.88 193 ILE A C 1
ATOM 1503 O O . ILE A 1 193 ? 8.326 4.920 -18.091 1.00 94.88 193 ILE A O 1
ATOM 1507 N N . VAL A 1 194 ? 9.278 4.289 -20.027 1.00 95.12 194 VAL A N 1
ATOM 1508 C CA . VAL A 1 194 ? 10.655 4.372 -19.574 1.00 95.12 194 VAL A CA 1
ATOM 1509 C C . VAL A 1 194 ? 11.314 5.635 -20.117 1.00 95.12 194 VAL A C 1
ATOM 1511 O O . VAL A 1 194 ? 11.320 5.888 -21.319 1.00 95.12 194 VAL A O 1
ATOM 1514 N N . SER A 1 195 ? 11.900 6.425 -19.225 1.00 94.38 195 SER A N 1
ATOM 1515 C CA . SER A 1 195 ? 12.657 7.637 -19.546 1.00 94.38 195 SER A CA 1
ATOM 1516 C C . SER A 1 195 ? 13.863 7.768 -18.620 1.00 94.38 195 SER A C 1
ATOM 1518 O O . SER A 1 195 ? 14.080 6.938 -17.734 1.00 94.38 195 SER A O 1
ATOM 1520 N N . ASN A 1 196 ? 14.703 8.767 -18.850 1.00 93.94 196 ASN A N 1
ATOM 1521 C CA . ASN A 1 196 ? 15.724 9.151 -17.887 1.00 93.94 196 ASN A CA 1
ATOM 1522 C C . ASN A 1 196 ? 15.199 10.233 -16.925 1.00 93.94 196 ASN A C 1
ATOM 1524 O O . ASN A 1 196 ? 14.140 10.821 -17.155 1.00 93.94 196 ASN A O 1
ATOM 1528 N N . PHE A 1 197 ? 15.899 10.485 -15.817 1.00 92.69 197 PHE A N 1
ATOM 1529 C CA . PHE A 1 197 ? 15.339 11.318 -14.741 1.00 92.69 197 PHE A CA 1
ATOM 1530 C C . PHE A 1 197 ? 15.134 12.783 -15.132 1.00 92.69 197 PHE A C 1
ATOM 1532 O O . PHE A 1 197 ? 14.200 13.418 -14.640 1.00 92.69 197 PHE A O 1
ATOM 1539 N N . ASP A 1 198 ? 15.985 13.317 -16.006 1.00 89.88 198 ASP A N 1
ATOM 1540 C CA . ASP A 1 198 ? 15.884 14.697 -16.488 1.00 89.88 198 ASP A CA 1
ATOM 1541 C C . ASP A 1 198 ? 14.960 14.857 -17.713 1.00 89.88 198 ASP A C 1
ATOM 1543 O O . ASP A 1 198 ? 14.710 15.979 -18.156 1.00 89.88 198 ASP A O 1
ATOM 1547 N N . GLY A 1 199 ? 14.434 13.747 -18.247 1.00 86.06 199 GLY A N 1
ATOM 1548 C CA . GLY A 1 199 ? 13.528 13.712 -19.394 1.00 86.06 199 GLY A CA 1
ATOM 1549 C C . GLY A 1 199 ? 14.176 14.021 -20.748 1.00 86.06 199 GLY A C 1
ATOM 1550 O O . GLY A 1 199 ? 13.461 14.137 -21.744 1.00 86.06 199 GLY A O 1
ATOM 1551 N N . THR A 1 200 ? 15.501 14.165 -20.825 1.00 91.25 200 THR A N 1
ATOM 1552 C CA . THR A 1 200 ? 16.211 14.440 -22.088 1.00 91.25 200 THR A CA 1
ATOM 1553 C C . THR A 1 200 ? 16.297 13.222 -23.007 1.00 91.25 200 THR A C 1
ATOM 1555 O O . THR A 1 200 ? 16.440 13.380 -24.221 1.00 91.25 200 THR A O 1
ATOM 1558 N N . ASN A 1 201 ? 16.159 12.015 -22.456 1.00 91.12 201 ASN A N 1
ATOM 1559 C CA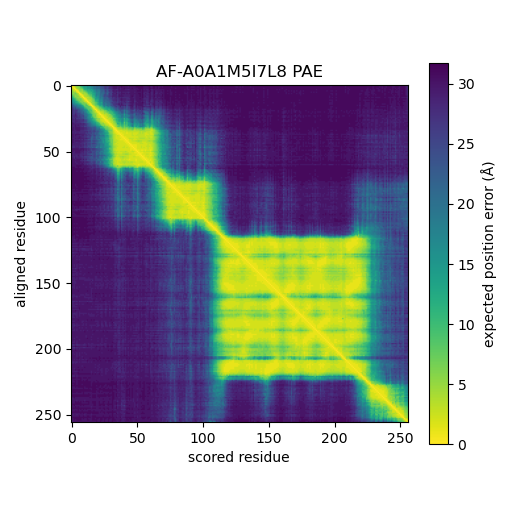 . ASN A 1 201 ? 16.084 10.763 -23.192 1.00 91.12 201 ASN A CA 1
ATOM 1560 C C . ASN A 1 201 ? 14.778 10.024 -22.868 1.00 91.12 201 ASN A C 1
ATOM 1562 O O . ASN A 1 201 ? 14.607 9.452 -21.791 1.00 91.12 201 ASN A O 1
ATOM 1566 N N . SER A 1 202 ? 13.865 10.000 -23.838 1.00 89.69 202 SER A N 1
ATOM 1567 C CA . SER A 1 202 ? 12.580 9.301 -23.748 1.00 89.69 202 SER A CA 1
ATOM 1568 C C . SER A 1 202 ? 12.621 7.847 -24.225 1.00 89.69 202 SER A C 1
ATOM 1570 O O . SER A 1 202 ? 11.599 7.174 -24.158 1.00 89.69 202 SER A O 1
ATOM 1572 N N . ASN A 1 203 ? 13.761 7.353 -24.718 1.00 90.31 203 ASN A N 1
ATOM 1573 C CA . ASN A 1 203 ? 13.958 5.947 -25.081 1.00 90.31 203 ASN A CA 1
ATOM 1574 C C . ASN A 1 203 ? 15.336 5.438 -24.610 1.00 90.31 203 ASN A C 1
ATOM 1576 O O . ASN A 1 203 ? 16.181 5.061 -25.424 1.00 90.31 203 ASN A O 1
ATOM 1580 N N . PRO A 1 204 ? 15.618 5.450 -23.296 1.00 89.50 204 PRO A N 1
ATOM 1581 C CA . PRO A 1 204 ? 16.900 4.986 -22.774 1.00 89.50 204 PRO A CA 1
ATOM 1582 C C . PRO A 1 204 ? 16.990 3.451 -22.679 1.00 89.50 204 PRO A C 1
ATOM 1584 O O . PRO A 1 204 ? 17.986 2.930 -22.168 1.00 89.50 204 PRO A O 1
ATOM 1587 N N . GLY A 1 205 ? 15.963 2.723 -23.130 1.00 89.88 205 GLY A N 1
ATOM 1588 C CA . GLY A 1 205 ? 15.844 1.285 -22.923 1.00 89.88 205 GLY A CA 1
ATOM 1589 C C . GLY A 1 205 ? 15.403 0.923 -21.504 1.00 89.88 205 GLY A C 1
ATOM 1590 O O . GLY A 1 205 ? 15.548 1.708 -20.568 1.00 89.88 205 GLY A O 1
ATOM 1591 N N . TRP A 1 206 ? 14.923 -0.299 -21.320 1.00 90.19 206 TRP A N 1
ATOM 1592 C CA . TRP A 1 206 ? 14.624 -0.864 -20.004 1.00 90.19 206 TRP A CA 1
ATOM 1593 C C . TRP A 1 206 ? 15.882 -1.212 -19.209 1.00 90.19 206 TRP A C 1
ATOM 1595 O O . TRP A 1 206 ? 16.967 -1.382 -19.768 1.00 90.19 206 TRP A O 1
ATOM 1605 N N . THR A 1 207 ? 15.737 -1.352 -17.892 1.00 78.62 207 THR A N 1
ATOM 1606 C CA . THR A 1 207 ? 16.787 -1.891 -17.018 1.00 78.62 207 THR A CA 1
ATOM 1607 C C . THR A 1 207 ? 16.262 -3.107 -16.274 1.00 78.62 207 THR A C 1
ATOM 1609 O O . THR A 1 207 ? 15.197 -3.023 -15.670 1.00 78.62 207 THR A O 1
ATOM 1612 N N . GLY A 1 208 ? 17.037 -4.193 -16.255 1.00 73.25 208 GLY A N 1
ATOM 1613 C CA . GLY A 1 208 ? 16.612 -5.465 -15.663 1.00 73.25 208 GLY A CA 1
ATOM 1614 C C . GLY A 1 208 ? 15.694 -6.281 -16.582 1.00 73.25 208 GLY A C 1
ATOM 1615 O O . GLY A 1 208 ? 15.337 -5.834 -17.672 1.00 73.25 208 GLY A O 1
ATOM 1616 N N . THR A 1 209 ? 15.351 -7.493 -16.148 1.00 82.62 209 THR A N 1
ATOM 1617 C CA . THR A 1 209 ? 14.249 -8.287 -16.706 1.00 82.62 209 THR A CA 1
ATOM 1618 C C . THR A 1 209 ? 13.079 -8.117 -15.748 1.00 82.62 209 THR A C 1
ATOM 1620 O O . THR A 1 209 ? 13.214 -8.429 -14.580 1.00 82.62 209 THR A O 1
ATOM 1623 N N . TRP A 1 210 ? 11.978 -7.498 -16.155 1.00 92.44 210 TRP A N 1
ATOM 1624 C CA . TRP A 1 210 ? 10.793 -7.439 -15.294 1.00 92.44 210 TRP A CA 1
ATOM 1625 C C . TRP A 1 210 ? 9.888 -8.597 -15.678 1.00 92.44 210 TRP A C 1
ATOM 1627 O O . TRP A 1 210 ? 9.663 -8.809 -16.867 1.00 92.44 210 TRP A O 1
ATOM 1637 N N . GLU A 1 211 ? 9.398 -9.338 -14.691 1.00 94.75 211 GLU A N 1
ATOM 1638 C CA . GLU A 1 211 ? 8.551 -10.507 -14.922 1.00 94.75 211 GLU A CA 1
ATOM 1639 C C . GLU A 1 211 ? 7.083 -10.181 -14.623 1.00 94.75 211 GLU A C 1
ATOM 1641 O O . GLU A 1 211 ? 6.206 -10.559 -15.392 1.00 94.75 211 GLU A O 1
ATOM 1646 N N . PHE A 1 212 ? 6.794 -9.396 -13.576 1.00 96.31 212 PHE A N 1
ATOM 1647 C CA . PHE A 1 212 ? 5.412 -9.040 -13.233 1.00 96.31 212 PHE A CA 1
ATOM 1648 C C . PHE A 1 212 ? 5.225 -7.553 -12.937 1.00 96.31 212 PHE A C 1
ATOM 1650 O O . PHE A 1 212 ? 6.073 -6.899 -12.327 1.00 96.31 212 PHE A O 1
ATOM 1657 N N . LEU A 1 213 ? 4.057 -7.027 -13.306 1.00 97.38 213 LEU A N 1
ATOM 1658 C CA . LEU A 1 213 ? 3.514 -5.769 -12.808 1.00 97.38 213 LEU A CA 1
ATOM 1659 C C . LEU A 1 213 ? 2.376 -6.071 -11.830 1.00 97.38 213 LEU A C 1
ATOM 1661 O O . LEU A 1 213 ? 1.326 -6.598 -12.193 1.00 97.38 213 LEU A O 1
ATOM 1665 N N . HIS A 1 214 ? 2.569 -5.689 -10.575 1.00 97.38 214 HIS A N 1
ATOM 1666 C CA . HIS A 1 214 ? 1.551 -5.766 -9.536 1.00 97.38 214 HIS A CA 1
ATOM 1667 C C . HIS A 1 214 ? 0.793 -4.449 -9.466 1.00 97.38 214 HIS A C 1
ATOM 1669 O O . HIS A 1 214 ? 1.404 -3.393 -9.306 1.00 97.38 214 HIS A O 1
ATOM 1675 N N . VAL A 1 215 ? -0.533 -4.515 -9.518 1.00 97.38 215 VAL A N 1
ATOM 1676 C CA . VAL A 1 215 ? -1.427 -3.380 -9.286 1.00 97.38 215 VAL A CA 1
ATOM 1677 C C . VAL A 1 215 ? -2.212 -3.654 -8.017 1.00 97.38 215 VAL A C 1
ATOM 1679 O O . VAL A 1 215 ? -3.013 -4.583 -7.955 1.00 97.38 215 VAL A O 1
ATOM 1682 N N . THR A 1 216 ? -1.975 -2.854 -6.987 1.00 95.56 216 THR A N 1
ATOM 1683 C CA . THR A 1 216 ? -2.746 -2.895 -5.744 1.00 95.56 216 THR A CA 1
ATOM 1684 C C . THR A 1 216 ? -3.826 -1.831 -5.803 1.00 95.56 216 THR A C 1
ATOM 1686 O O . THR A 1 216 ? -3.531 -0.663 -6.044 1.00 95.56 216 THR A O 1
ATOM 1689 N N . LEU A 1 217 ? -5.068 -2.232 -5.564 1.00 92.75 217 LEU A N 1
ATOM 1690 C CA . LEU A 1 217 ? -6.235 -1.368 -5.544 1.00 92.75 217 LEU A CA 1
ATOM 1691 C C . LEU A 1 217 ? -6.709 -1.233 -4.106 1.00 92.75 217 LEU A C 1
ATOM 1693 O O . LEU A 1 217 ? -6.991 -2.233 -3.451 1.00 92.75 217 LEU A O 1
ATOM 1697 N N . ILE A 1 218 ? -6.833 -0.003 -3.626 1.00 88.75 218 ILE A N 1
ATOM 1698 C CA . ILE A 1 218 ? -7.329 0.296 -2.283 1.00 88.75 218 ILE A CA 1
ATOM 1699 C C . ILE A 1 218 ? -8.548 1.192 -2.435 1.00 88.75 218 ILE A C 1
ATOM 1701 O O . ILE A 1 218 ? -8.430 2.330 -2.891 1.00 88.75 218 ILE A O 1
ATOM 1705 N N . LYS A 1 219 ? -9.731 0.698 -2.071 1.00 84.50 219 LYS A N 1
ATOM 1706 C CA . LYS A 1 219 ? -10.966 1.477 -2.209 1.00 84.50 219 LYS A CA 1
ATOM 1707 C C . LYS A 1 219 ? -10.918 2.709 -1.303 1.00 84.50 219 LYS A C 1
ATOM 1709 O O . LYS A 1 219 ? -10.707 2.588 -0.102 1.00 84.50 219 LYS A O 1
ATOM 1714 N N . ILE A 1 220 ? -11.184 3.899 -1.843 1.00 81.19 220 ILE A N 1
ATOM 1715 C CA . ILE A 1 220 ? -11.114 5.167 -1.091 1.00 81.19 220 ILE A CA 1
ATOM 1716 C C . ILE A 1 220 ? -12.086 5.168 0.098 1.00 81.19 220 ILE A C 1
ATOM 1718 O O . ILE A 1 220 ? -11.764 5.714 1.150 1.00 81.19 220 ILE A O 1
ATOM 1722 N N . SER A 1 221 ? -13.252 4.519 -0.017 1.00 71.25 221 SER A N 1
ATOM 1723 C CA . SER A 1 221 ? -14.180 4.395 1.118 1.00 71.25 221 SER A CA 1
ATOM 1724 C C . SER A 1 221 ? -13.546 3.684 2.316 1.00 71.25 221 SER A C 1
ATOM 1726 O O . SER A 1 221 ? -13.791 4.092 3.443 1.00 71.25 221 SER A O 1
ATOM 1728 N N . ALA A 1 222 ? -12.660 2.711 2.086 1.00 60.06 222 ALA A N 1
ATOM 1729 C CA . ALA A 1 222 ? -11.937 2.026 3.153 1.00 60.06 222 ALA A CA 1
ATOM 1730 C C . ALA A 1 222 ? -10.927 2.933 3.881 1.00 60.06 222 ALA A C 1
ATOM 1732 O O . ALA A 1 222 ? -10.553 2.658 5.016 1.00 60.06 222 ALA A O 1
ATOM 1733 N N . LEU A 1 223 ? -10.505 4.040 3.261 1.00 60.00 223 LEU A N 1
ATOM 1734 C CA . LEU A 1 223 ? -9.676 5.057 3.915 1.00 60.00 223 LEU A CA 1
ATOM 1735 C C . LEU A 1 223 ? -10.509 5.980 4.822 1.00 60.00 223 LEU A C 1
ATOM 1737 O O . LEU A 1 223 ? -9.980 6.536 5.784 1.00 60.00 223 LEU A O 1
ATOM 1741 N N . ASN A 1 224 ? -11.806 6.123 4.527 1.00 56.88 224 ASN A N 1
ATOM 1742 C CA . ASN A 1 224 ? -12.747 6.976 5.259 1.00 56.88 224 ASN A CA 1
ATOM 1743 C C . ASN A 1 224 ? -13.539 6.220 6.342 1.00 56.88 224 ASN A C 1
ATOM 1745 O O . ASN A 1 224 ? -14.039 6.848 7.276 1.00 56.88 224 ASN A O 1
ATOM 1749 N N . ASP A 1 225 ? -13.610 4.888 6.262 1.00 53.81 225 ASP A N 1
ATOM 1750 C CA . ASP A 1 225 ? -14.297 4.009 7.225 1.00 53.81 225 ASP A CA 1
ATOM 1751 C C . ASP A 1 225 ? -13.602 3.895 8.594 1.00 53.81 225 ASP A C 1
ATOM 1753 O O . ASP A 1 225 ? -14.027 3.131 9.455 1.00 53.81 225 ASP A O 1
ATOM 1757 N N . LYS A 1 226 ? -12.587 4.724 8.876 1.00 53.06 226 LYS A N 1
ATOM 1758 C CA . LYS A 1 226 ? -12.080 4.887 10.250 1.00 53.06 226 LYS A CA 1
ATOM 1759 C C . LYS A 1 226 ? -13.113 5.489 11.204 1.00 53.06 226 LYS A C 1
ATOM 1761 O O . LYS A 1 226 ? -12.950 5.401 12.416 1.00 53.06 226 LYS A O 1
ATOM 1766 N N . ASN A 1 227 ? -14.187 6.079 10.681 1.00 54.44 227 ASN A N 1
ATOM 1767 C CA . ASN A 1 227 ? -15.316 6.498 11.495 1.00 54.44 227 ASN A CA 1
ATOM 1768 C C . ASN A 1 227 ? -16.321 5.349 11.597 1.00 54.44 227 ASN A C 1
ATOM 1770 O O . ASN A 1 227 ? -17.377 5.407 10.981 1.00 54.44 227 ASN A O 1
ATOM 1774 N N . GLY A 1 228 ? -16.033 4.343 12.428 1.00 55.94 228 GLY A N 1
ATOM 1775 C CA . GLY A 1 228 ? -17.017 3.328 12.835 1.00 55.94 228 GLY A CA 1
ATOM 1776 C C . GLY A 1 228 ? -18.219 3.922 13.587 1.00 55.94 228 GLY A C 1
ATOM 1777 O O . GLY A 1 228 ? -19.236 3.263 13.763 1.00 55.94 228 GLY A O 1
ATOM 1778 N N . LEU A 1 229 ? -18.153 5.198 13.983 1.00 58.56 229 LEU A N 1
ATOM 1779 C CA . LEU A 1 229 ? -19.170 5.890 14.774 1.00 58.56 229 LEU A CA 1
ATOM 1780 C C . LEU A 1 229 ? -20.599 5.838 14.188 1.00 58.56 229 LEU A C 1
ATOM 1782 O O . LEU A 1 229 ? -21.531 5.616 14.955 1.00 58.56 229 LEU A O 1
ATOM 1786 N N . PRO A 1 230 ? -20.843 6.035 12.875 1.00 61.78 230 PRO A N 1
ATOM 1787 C CA . PRO A 1 230 ? -22.182 5.923 12.299 1.00 61.78 230 PRO A CA 1
ATOM 1788 C C . PRO A 1 230 ? -22.692 4.479 12.266 1.00 61.78 230 PRO A C 1
ATOM 1790 O O . PRO A 1 230 ? -23.883 4.266 12.475 1.00 61.78 230 PRO A O 1
ATOM 1793 N N . ALA A 1 231 ? -21.811 3.496 12.047 1.00 61.34 231 ALA A N 1
ATOM 1794 C CA . ALA A 1 231 ? -22.156 2.074 12.079 1.00 61.34 231 ALA A CA 1
ATOM 1795 C C . ALA A 1 231 ? -22.468 1.610 13.512 1.00 61.34 231 ALA A C 1
ATOM 1797 O O . ALA A 1 231 ? -23.491 0.966 13.738 1.00 61.34 231 ALA A O 1
ATOM 1798 N N . ILE A 1 232 ? -21.666 2.046 14.487 1.00 60.09 232 ILE A N 1
ATOM 1799 C CA . ILE A 1 232 ? -21.892 1.852 15.924 1.00 60.09 232 ILE A CA 1
ATOM 1800 C C . ILE A 1 232 ? -23.220 2.501 16.335 1.00 60.09 232 ILE A C 1
ATOM 1802 O O . ILE A 1 232 ? -24.085 1.826 16.880 1.00 60.09 232 ILE A O 1
ATOM 1806 N N . LYS A 1 233 ? -23.466 3.770 15.978 1.00 61.69 233 LYS A N 1
ATOM 1807 C CA . LYS A 1 233 ? -24.743 4.459 16.260 1.00 61.69 233 LYS A CA 1
ATOM 1808 C C . LYS A 1 233 ? -25.945 3.776 15.608 1.00 61.69 233 LYS A C 1
ATOM 1810 O O . LYS A 1 233 ? -27.018 3.730 16.206 1.00 61.69 233 LYS A O 1
ATOM 1815 N N . ALA A 1 234 ? -25.795 3.258 14.389 1.00 63.97 234 ALA A N 1
ATOM 1816 C CA . ALA A 1 234 ? -26.854 2.519 13.709 1.00 63.97 234 ALA A CA 1
ATOM 1817 C C . ALA A 1 234 ? -27.131 1.165 14.381 1.00 63.97 234 ALA A C 1
ATOM 1819 O O . ALA A 1 234 ? -28.296 0.783 14.500 1.00 63.97 234 ALA A O 1
ATOM 1820 N N . SER A 1 235 ? -26.088 0.475 14.850 1.00 61.66 235 SER A N 1
ATOM 1821 C CA . SER A 1 235 ? -26.198 -0.768 15.619 1.00 61.66 235 SER A CA 1
ATOM 1822 C C . SER A 1 235 ? -26.882 -0.530 16.969 1.00 61.66 235 SER A C 1
ATOM 1824 O O . SER A 1 235 ? -27.899 -1.158 17.252 1.00 61.66 235 SER A O 1
ATOM 1826 N N . LEU A 1 236 ? -26.433 0.473 17.734 1.00 64.38 236 LEU A N 1
ATOM 1827 C CA . LEU A 1 236 ? -27.025 0.870 19.019 1.00 64.38 236 LEU A CA 1
ATOM 1828 C C . LEU A 1 236 ? -28.508 1.237 18.870 1.00 64.38 236 LEU A C 1
ATOM 1830 O O . LEU A 1 236 ? -29.360 0.721 19.592 1.00 64.38 236 LEU A O 1
ATOM 1834 N N . LYS A 1 237 ? -28.848 2.031 17.847 1.00 69.00 237 LYS A N 1
ATOM 1835 C CA . LYS A 1 237 ? -30.242 2.388 17.553 1.00 69.00 237 LYS A CA 1
ATOM 1836 C C . LYS A 1 237 ? -31.093 1.175 17.165 1.00 69.00 237 LYS A C 1
ATOM 1838 O O . LYS A 1 237 ? -32.273 1.123 17.507 1.00 69.00 237 LYS A O 1
ATOM 1843 N N . LYS A 1 238 ? -30.525 0.202 16.443 1.00 72.38 238 LYS A N 1
ATOM 1844 C CA . LYS A 1 238 ? -31.210 -1.050 16.077 1.00 72.38 238 LYS A CA 1
ATOM 1845 C C . LYS A 1 238 ? -31.447 -1.947 17.296 1.00 72.38 238 LYS A C 1
ATOM 1847 O O . LYS A 1 238 ? -32.467 -2.630 17.335 1.00 72.38 238 LYS A O 1
ATOM 1852 N N . SER A 1 239 ? -30.561 -1.890 18.286 1.00 69.25 239 SER A N 1
ATOM 1853 C CA . SER A 1 239 ? -30.710 -2.547 19.590 1.00 69.25 239 SER A CA 1
ATOM 1854 C C . SER A 1 239 ? -31.645 -1.800 20.552 1.00 69.25 239 SER A C 1
ATOM 1856 O O . SER A 1 239 ? -31.843 -2.247 21.674 1.00 69.25 239 SER A O 1
ATOM 1858 N N . GLY A 1 240 ? -32.260 -0.692 20.118 1.00 71.94 240 GLY A N 1
ATOM 1859 C CA . GLY A 1 240 ? -33.216 0.074 20.921 1.00 71.94 240 GLY A CA 1
ATOM 1860 C C . GLY A 1 240 ? -32.578 1.036 21.925 1.00 71.94 240 GLY A C 1
ATOM 1861 O O . GLY A 1 240 ? -33.296 1.590 22.750 1.00 71.94 240 GLY A O 1
ATOM 1862 N N . ILE A 1 241 ? -31.265 1.255 21.839 1.00 61.66 241 ILE A N 1
ATOM 1863 C CA . ILE A 1 241 ? -30.517 2.152 22.723 1.00 61.66 241 ILE A CA 1
ATOM 1864 C C . ILE A 1 241 ? -30.565 3.563 22.133 1.00 61.66 241 ILE A C 1
ATOM 1866 O O . ILE A 1 241 ? -30.158 3.786 20.984 1.00 61.66 241 ILE A O 1
ATOM 1870 N N . ASP A 1 242 ? -31.081 4.523 22.903 1.00 69.25 242 ASP A N 1
ATOM 1871 C CA . ASP A 1 242 ? -31.018 5.934 22.533 1.00 69.25 242 ASP A CA 1
ATOM 1872 C C . ASP A 1 242 ? -29.643 6.491 22.890 1.00 69.25 242 ASP A C 1
ATOM 1874 O O . ASP A 1 242 ? -29.281 6.636 24.048 1.00 69.25 242 ASP A O 1
ATOM 1878 N N . VAL A 1 243 ? -28.878 6.854 21.867 1.00 59.91 243 VAL A N 1
ATOM 1879 C CA . VAL A 1 243 ? -27.531 7.422 22.010 1.00 59.91 243 VAL A CA 1
ATOM 1880 C C . VAL A 1 243 ? -27.508 8.837 22.616 1.00 59.91 243 VAL A C 1
ATOM 1882 O O . VAL A 1 243 ? -26.435 9.430 22.718 1.00 59.91 243 VAL A O 1
ATOM 1885 N N . HIS A 1 244 ? -28.668 9.407 22.958 1.00 62.97 244 HIS A N 1
ATOM 1886 C CA . HIS A 1 244 ? -28.798 10.655 23.724 1.00 62.97 244 HIS A CA 1
ATOM 1887 C C . HIS A 1 244 ? -29.127 10.409 25.203 1.00 62.97 244 HIS A C 1
ATOM 1889 O O . HIS A 1 244 ? -29.136 11.365 25.978 1.00 62.97 244 HIS A O 1
ATOM 1895 N N . ASP A 1 245 ? -29.397 9.159 25.580 1.00 67.94 245 ASP A N 1
ATOM 1896 C CA . ASP A 1 245 ? -29.617 8.727 26.953 1.00 67.94 245 ASP A CA 1
ATOM 1897 C C . ASP A 1 245 ? -28.302 8.155 27.499 1.00 67.94 245 ASP A C 1
ATOM 1899 O O . ASP A 1 245 ? -27.879 7.056 27.143 1.00 67.94 245 ASP A O 1
ATOM 1903 N N . PHE A 1 246 ? -27.610 8.960 28.307 1.00 55.53 246 PHE A N 1
ATOM 1904 C CA . PHE A 1 246 ? -26.300 8.614 28.858 1.00 55.53 246 PHE A CA 1
ATOM 1905 C C . PHE A 1 246 ? -26.375 7.376 29.766 1.00 55.53 246 PHE A C 1
ATOM 1907 O O . PHE A 1 246 ? -25.469 6.549 29.729 1.00 55.53 246 PHE A O 1
ATOM 1914 N N . ASP A 1 247 ? -27.490 7.183 30.479 1.00 57.41 247 ASP A N 1
ATOM 1915 C CA . ASP A 1 247 ? -27.705 6.027 31.359 1.00 57.41 247 ASP A CA 1
ATOM 1916 C C . ASP A 1 247 ? -27.925 4.737 30.549 1.00 57.41 247 ASP A C 1
ATOM 1918 O O . ASP A 1 247 ? -27.544 3.650 30.977 1.00 57.41 247 ASP A O 1
ATOM 1922 N N . ALA A 1 248 ? -28.482 4.844 29.337 1.00 59.56 248 ALA A N 1
ATOM 1923 C CA . ALA A 1 248 ? -28.610 3.716 28.411 1.00 59.56 248 ALA A CA 1
ATOM 1924 C C . ALA A 1 248 ? -27.277 3.334 27.738 1.00 59.56 248 ALA A C 1
ATOM 1926 O O . ALA A 1 248 ? -27.153 2.238 27.186 1.00 59.56 248 ALA A O 1
ATOM 1927 N N . LEU A 1 249 ? -26.294 4.239 27.761 1.00 56.78 249 LEU A N 1
ATOM 1928 C CA . LEU A 1 249 ? -24.940 4.014 27.259 1.00 56.78 249 LEU A CA 1
ATOM 1929 C C . LEU A 1 249 ? -23.975 3.551 28.357 1.00 56.78 249 LEU A C 1
ATOM 1931 O O . LEU A 1 249 ? -22.989 2.906 28.018 1.00 56.78 249 LEU A O 1
ATOM 1935 N N . ALA A 1 250 ? -24.266 3.827 29.633 1.00 59.81 250 ALA A N 1
ATOM 1936 C CA . ALA A 1 250 ? -23.419 3.475 30.777 1.00 59.81 250 ALA A CA 1
ATOM 1937 C C . ALA A 1 250 ? -22.962 1.996 30.791 1.00 59.81 250 ALA A C 1
ATOM 1939 O O . ALA A 1 250 ? -21.755 1.768 30.856 1.00 59.81 250 ALA A O 1
ATOM 1940 N N . PRO A 1 251 ? -23.825 0.989 30.516 1.00 60.94 251 PRO A N 1
ATOM 1941 C CA . PRO A 1 251 ? -23.392 -0.414 30.469 1.00 60.94 251 PRO A CA 1
ATOM 1942 C C . PRO A 1 251 ? -22.376 -0.749 29.362 1.00 60.94 251 PRO A C 1
ATOM 1944 O O . PRO A 1 251 ? -21.879 -1.868 29.311 1.00 60.94 251 PRO A O 1
ATOM 1947 N N . TYR A 1 252 ? -22.124 0.173 28.429 1.00 54.88 252 TYR A N 1
ATOM 1948 C CA . TYR A 1 252 ? -21.204 0.011 27.299 1.00 54.88 252 TYR A CA 1
ATOM 1949 C C . TYR A 1 252 ? -19.931 0.864 27.423 1.00 54.88 252 TYR A C 1
ATOM 1951 O O . TYR A 1 252 ? -19.081 0.791 26.535 1.00 54.88 252 TYR A O 1
ATOM 1959 N N . PHE A 1 253 ? -19.815 1.690 28.469 1.00 48.69 253 PHE A N 1
ATOM 1960 C CA . PHE A 1 253 ? -18.671 2.580 28.711 1.00 48.69 253 PHE A CA 1
ATOM 1961 C C . PHE A 1 253 ? -18.121 2.503 30.145 1.00 48.69 253 PHE A C 1
ATOM 1963 O O . PHE A 1 253 ? -17.123 3.160 30.415 1.00 48.69 253 PHE A O 1
ATOM 1970 N N . ASP A 1 254 ? -18.730 1.718 31.038 1.00 43.53 254 ASP A N 1
ATOM 1971 C CA . ASP A 1 254 ? -18.305 1.591 32.443 1.00 43.53 254 ASP A CA 1
ATOM 1972 C C . ASP A 1 254 ? -17.065 0.695 32.666 1.00 43.53 254 ASP A C 1
ATOM 1974 O O . ASP A 1 254 ? -16.688 0.464 33.810 1.00 43.53 254 ASP A O 1
ATOM 1978 N N . ASP A 1 255 ? -16.376 0.276 31.600 1.00 41.78 255 ASP A N 1
ATOM 1979 C CA . ASP A 1 255 ? -15.054 -0.359 31.677 1.00 41.78 255 ASP A CA 1
ATOM 1980 C C . ASP A 1 255 ? -13.980 0.558 31.034 1.00 41.78 255 ASP A C 1
ATOM 1982 O O . ASP A 1 255 ? -13.546 0.330 29.900 1.00 41.78 255 ASP A O 1
ATOM 1986 N N . GLU A 1 256 ? -13.563 1.617 31.746 1.00 37.19 256 GLU A N 1
ATOM 1987 C CA . GLU A 1 256 ? -12.248 2.281 31.572 1.00 37.19 256 GLU A CA 1
ATOM 1988 C C . GLU A 1 256 ? -11.352 2.064 32.800 1.00 37.19 256 GLU A C 1
ATOM 1990 O O . GLU A 1 256 ? -11.811 2.330 33.936 1.00 37.19 256 GLU A O 1
#

Organism: NCBI:txid570519